Protein AF-A0AAD5BU51-F1 (afdb_monomer_lite)

Radius of gyration: 20.23 Å; chains: 1; bounding box: 51×40×50 Å

Sequence (237 aa):
MARCQVTKLLGEPTVIDEVRTGSYRQLFHPEQLISGKEDAANNFARGHYTTGKEIVDLCLDRIRKLADNFTGLQGFLVFNAVGGGTGFGLGSLLLERLSVDYGKKSKLGRSLDIERPTYTNLNRLISQVISSLTASLRFDGALNVDVIEFQTNLVPYPRIHFMLSSYAPAISAEKACHEQFSVAEITNTAFEPSSMMAKCDPRHGKYMACCLMYRGDVVPKDVNAAVAMAFGQKLTE

InterPro domains:
  IPR000217 Tubulin [PR01161] (36-47)
  IPR000217 Tubulin [PR01161] (49-73)
  IPR000217 Tubulin [PR01161] (75-93)
  IPR000217 Tubulin [PR01161] (94-115)
  IPR000217 Tubulin [PTHR11588] (110-229)
  IPR002452 Alpha tubulin [PR01162] (29-42)
  IPR002452 Alpha tubulin [PR01162] (61-69)
  IPR002452 Alpha tubulin [PR01162] (89-101)
  IPR002452 Alpha tubulin [PR01162] (216-237)
  IPR003008 Tubulin/FtsZ, GTPase domain [PF00091] (12-107)
  IPR003008 Tubulin/FtsZ, GTPase domain [SM00864] (5-141)
  IPR008280 Tubulin/FtsZ, C-terminal [SSF55307] (144-231)
  IPR018316 Tubulin/FtsZ, 2-layer sandwich domain [PF03953] (158-228)
  IPR018316 Tubulin/FtsZ, 2-layer sandwich domain [SM00865] (143-237)
  IPR036525 Tubulin/FtsZ, GTPase domain superfamily [G3DSA:3.40.50.1440] (9-110)
  IPR036525 Tubulin/FtsZ, GTPase domain superfamily [G3DSA:3.40.50.1440] (111-160)
  IPR036525 Tubulin/FtsZ, GTPase domain superfamily [SSF52490] (12-140)
  IPR037103 Tubulin/FtsZ-like, C-terminal domain [G3DSA:3.30.1330.20] (161-235)

Secondary structure (DSSP, 8-state):
-------EEESSSHHHHHHHHSTTTTTS-GGGEEE-SS--TT-HHIIIIIHHHHHHHHHHHHHHHHHHT-SS---------TTSTTT-HHHHHHHHHHHHHT-S--THHHHTT-SS--HHHHHHHHHHHHHHHTHHHHS--SS---HHHHHHHH-SSTT---PPPB-S----HHHHTT----HHHHHHHHTSTTTBSSS--GGGS--S-------SS--HHHHHHHHHHHHHTTS--

Organism: Ambrosia artemisiifolia (NCBI:txid4212)

Foldseek 3Di:
DDDDAAQDDFAACVVLVCCCPDPCNVVHDPLSDDYHPHHLQQAQCCQPPNRVVVCVVSNVVSVVVVVVPDPDDQDDDDDFDARGNNGHPVVNVVVVVVCVVPVPDQLLCVQQVHPDDDVVNVVVVVVVQVCLVCVLVPDPDPDRAGPVNLCVQQPPDPVPNDDKFFDPDSHYPVVVVPDDDFLLRRLQNRQCCNRTPDNDNCLVDDRPGDDDRDDDPDDVVSNVVSVCVNCVVNVVD

Structure (mmCIF, N/CA/C/O backbone):
data_AF-A0AAD5BU51-F1
#
_entry.id   AF-A0AAD5BU51-F1
#
loop_
_atom_site.group_PDB
_atom_site.id
_atom_site.type_symbol
_atom_site.label_atom_id
_atom_site.label_alt_id
_atom_site.label_comp_id
_atom_site.label_asym_id
_atom_site.label_entity_id
_atom_site.label_seq_id
_atom_site.pdbx_PDB_ins_code
_atom_site.Cartn_x
_atom_site.Cartn_y
_atom_site.Cartn_z
_atom_site.occupancy
_atom_site.B_iso_or_equiv
_atom_site.auth_seq_id
_atom_site.auth_comp_id
_atom_site.auth_asym_id
_atom_site.auth_atom_id
_atom_site.pdbx_PDB_model_num
ATOM 1 N N . MET A 1 1 ? -14.613 -6.067 -11.724 1.00 35.53 1 MET A N 1
ATOM 2 C CA . MET A 1 1 ? -13.996 -4.798 -11.276 1.00 35.53 1 MET A CA 1
ATOM 3 C C . MET A 1 1 ? -13.646 -4.964 -9.804 1.00 35.53 1 MET A C 1
ATOM 5 O O . MET A 1 1 ? -14.566 -5.124 -9.007 1.00 35.53 1 MET A O 1
ATOM 9 N N . ALA A 1 2 ? -12.359 -5.044 -9.453 1.00 34.94 2 ALA A N 1
ATOM 10 C CA . ALA A 1 2 ? -11.928 -5.237 -8.069 1.00 34.94 2 ALA A CA 1
ATOM 11 C C . ALA A 1 2 ? -12.395 -4.047 -7.218 1.00 34.94 2 ALA A C 1
ATOM 13 O O . ALA A 1 2 ? -11.936 -2.916 -7.382 1.00 34.94 2 ALA A O 1
ATOM 14 N N . ARG A 1 3 ? -13.380 -4.286 -6.354 1.00 47.09 3 ARG A N 1
ATOM 15 C CA . ARG A 1 3 ? -13.914 -3.281 -5.437 1.00 47.09 3 ARG A CA 1
ATOM 16 C C . ARG A 1 3 ? -13.028 -3.285 -4.191 1.00 47.09 3 ARG A C 1
ATOM 18 O O . ARG A 1 3 ? -13.224 -4.092 -3.295 1.00 47.09 3 ARG A O 1
ATOM 25 N N . CYS A 1 4 ? -12.035 -2.401 -4.146 1.00 48.84 4 CYS A N 1
ATOM 26 C CA . CYS A 1 4 ? -11.284 -2.143 -2.919 1.00 48.84 4 CYS A CA 1
ATOM 27 C C . CYS A 1 4 ? -12.103 -1.183 -2.048 1.00 48.84 4 CYS A C 1
ATOM 29 O O . CYS A 1 4 ? -12.344 -0.042 -2.445 1.00 48.84 4 CYS A O 1
ATOM 31 N N . GLN A 1 5 ? -12.570 -1.650 -0.891 1.00 55.25 5 GLN A N 1
ATOM 32 C CA . GLN A 1 5 ? -13.229 -0.806 0.103 1.00 55.25 5 GLN A CA 1
ATOM 33 C C . GLN A 1 5 ? -12.255 -0.544 1.246 1.00 55.25 5 GLN A C 1
ATOM 35 O O . GLN A 1 5 ? -11.709 -1.471 1.839 1.00 55.25 5 GLN A O 1
ATOM 40 N N . VAL A 1 6 ? -12.013 0.736 1.523 1.00 57.19 6 VAL A N 1
ATOM 41 C CA . VAL A 1 6 ? -11.064 1.172 2.547 1.00 57.19 6 VAL A CA 1
ATOM 42 C C . VAL A 1 6 ? -11.848 1.564 3.788 1.00 57.19 6 VAL A C 1
ATOM 44 O O . VAL A 1 6 ? -12.565 2.563 3.784 1.00 57.19 6 VAL A O 1
ATOM 47 N N . THR A 1 7 ? -11.680 0.800 4.861 1.00 56.06 7 THR A N 1
ATOM 48 C CA . THR A 1 7 ? -12.150 1.186 6.193 1.00 56.06 7 THR A CA 1
ATOM 49 C C . THR A 1 7 ? -11.029 1.934 6.903 1.00 56.06 7 THR A C 1
ATOM 51 O O . THR A 1 7 ? -9.921 1.414 7.032 1.00 56.06 7 THR A O 1
ATOM 54 N N . LYS A 1 8 ? -11.295 3.166 7.349 1.00 58.50 8 LYS A N 1
ATOM 55 C CA . LYS A 1 8 ? -10.333 3.945 8.142 1.00 58.50 8 LYS A CA 1
ATOM 56 C C . LYS A 1 8 ? -10.688 3.833 9.617 1.00 58.50 8 LYS A C 1
ATOM 58 O O . LYS A 1 8 ? -11.808 4.162 10.002 1.00 58.50 8 LYS A O 1
ATOM 63 N N . LEU A 1 9 ? -9.717 3.378 10.406 1.00 57.75 9 LEU A N 1
ATOM 64 C CA . LEU A 1 9 ? -9.834 3.147 11.842 1.00 57.75 9 LEU A CA 1
ATOM 65 C C . LEU A 1 9 ? -8.827 4.033 12.569 1.00 57.75 9 LEU A C 1
ATOM 67 O O . LEU A 1 9 ? -7.622 3.854 12.387 1.00 57.75 9 LEU A O 1
ATOM 71 N N . LEU A 1 10 ? -9.304 4.986 13.369 1.00 59.66 10 LEU A N 1
ATOM 72 C CA . LEU A 1 10 ? -8.444 5.842 14.188 1.00 59.66 10 LEU A CA 1
ATOM 73 C C . LEU A 1 10 ? -9.055 6.056 15.576 1.00 59.66 10 LEU A C 1
ATOM 75 O O . LEU A 1 10 ? -10.269 6.209 15.713 1.00 59.66 10 LEU A O 1
ATOM 79 N N . GLY A 1 11 ? -8.195 6.063 16.601 1.00 55.91 11 GLY A N 1
ATOM 80 C CA . GLY A 1 11 ? -8.590 6.338 17.987 1.00 55.91 11 GLY A CA 1
ATOM 81 C C . GLY A 1 11 ? -9.043 7.786 18.194 1.00 55.91 11 GLY A C 1
ATOM 82 O O . GLY A 1 11 ? -9.970 8.034 18.956 1.00 55.91 11 GLY A O 1
ATOM 83 N N . GLU A 1 12 ? -8.466 8.727 17.442 1.00 65.19 12 GLU A N 1
ATOM 84 C CA . GLU A 1 12 ? -8.847 10.142 17.454 1.00 65.19 12 GLU A CA 1
ATOM 85 C C . GLU A 1 12 ? -9.639 10.566 16.202 1.00 65.19 12 GLU A C 1
ATOM 87 O O . GLU A 1 12 ? -9.373 10.079 15.096 1.00 65.19 12 GLU A O 1
ATOM 92 N N . PRO A 1 13 ? -10.595 11.504 16.338 1.00 74.56 13 PRO A N 1
ATOM 93 C CA . PRO A 1 13 ? -11.423 11.959 15.223 1.00 74.56 13 PRO A CA 1
ATOM 94 C C . PRO A 1 13 ? -10.692 12.906 14.260 1.00 74.56 13 PRO A C 1
ATOM 96 O O . PRO A 1 13 ? -11.058 12.958 13.089 1.00 74.56 13 PRO A O 1
ATOM 99 N N . THR A 1 14 ? -9.636 13.599 14.701 1.00 81.12 14 THR A N 1
ATOM 100 C CA . THR A 1 14 ? -8.982 14.704 13.975 1.00 81.12 14 THR A CA 1
ATOM 101 C C . THR A 1 14 ? -8.627 14.351 12.528 1.00 81.12 14 THR A C 1
ATOM 103 O O . THR A 1 14 ? -9.034 15.030 11.588 1.00 81.12 14 THR A O 1
ATOM 106 N N . VAL A 1 15 ? -7.925 13.233 12.328 1.00 78.56 15 VAL A N 1
ATOM 107 C CA . VAL A 1 15 ? -7.479 12.803 10.993 1.00 78.56 15 VAL A CA 1
ATOM 108 C C . VAL A 1 15 ? -8.646 12.260 10.156 1.00 78.56 15 VAL A C 1
ATOM 110 O O . VAL A 1 15 ? -8.636 12.361 8.929 1.00 78.56 15 VAL A O 1
ATOM 113 N N . ILE A 1 16 ? -9.685 11.700 10.784 1.00 80.62 16 ILE A N 1
ATOM 114 C CA . ILE A 1 16 ? -10.895 11.265 10.069 1.00 80.62 16 ILE A CA 1
ATOM 115 C C . ILE A 1 16 ? -11.707 12.474 9.603 1.00 80.62 16 ILE A C 1
ATOM 117 O O . ILE A 1 16 ? -12.247 12.453 8.496 1.00 80.62 16 ILE A O 1
ATOM 121 N N . ASP A 1 17 ? -11.763 13.536 10.396 1.00 85.00 17 ASP A N 1
ATOM 122 C CA . ASP A 1 17 ? -12.496 14.748 10.049 1.00 85.00 17 ASP A CA 1
ATOM 123 C C . ASP A 1 17 ? -11.845 15.496 8.877 1.00 85.00 17 ASP A C 1
ATOM 125 O O . ASP A 1 17 ? -12.556 15.988 7.996 1.00 85.00 17 ASP A O 1
ATOM 129 N N . GLU A 1 18 ? -10.514 15.467 8.753 1.00 86.00 18 GLU A N 1
ATOM 130 C CA . GLU A 1 18 ? -9.824 15.915 7.532 1.00 86.00 18 GLU A CA 1
ATOM 131 C C . GLU A 1 18 ? -10.255 15.114 6.292 1.00 86.00 18 GLU A C 1
ATOM 133 O O . GLU A 1 18 ? -10.417 15.667 5.205 1.00 86.00 18 GLU A O 1
ATOM 138 N N . VAL A 1 19 ? -10.507 13.808 6.429 1.00 84.31 19 VAL A N 1
ATOM 139 C CA . VAL A 1 19 ? -11.003 12.975 5.317 1.00 84.31 19 VAL A CA 1
ATOM 140 C C . VAL A 1 19 ? -12.460 13.306 4.989 1.00 84.31 19 VAL A C 1
ATOM 142 O O . VAL A 1 19 ? -12.828 13.335 3.814 1.00 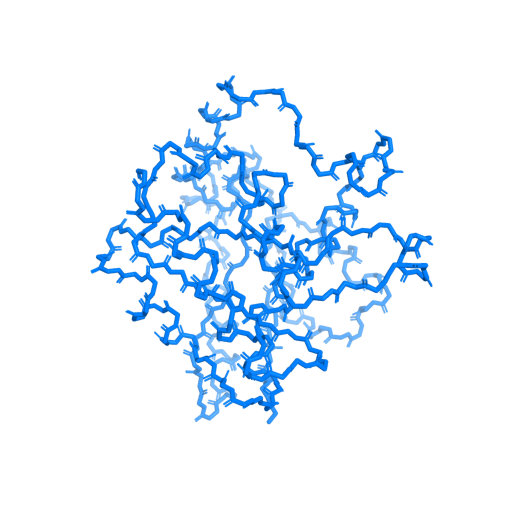84.31 19 VAL A O 1
ATOM 145 N N . ARG A 1 20 ? -13.282 13.590 6.007 1.00 84.44 20 ARG A N 1
ATOM 146 C CA . ARG A 1 20 ? -14.691 13.997 5.850 1.00 84.44 20 ARG A CA 1
ATOM 147 C C . ARG A 1 20 ? -14.845 15.389 5.236 1.00 84.44 20 ARG A C 1
ATOM 149 O O . ARG A 1 20 ? -15.869 15.669 4.616 1.00 84.44 20 ARG A O 1
ATOM 156 N N . THR A 1 21 ? -13.855 16.261 5.397 1.00 89.50 21 THR A N 1
ATOM 157 C CA . THR A 1 21 ? -13.880 17.640 4.878 1.00 89.50 21 THR A CA 1
ATOM 158 C C . THR A 1 21 ? -13.016 17.839 3.632 1.00 89.50 21 THR A C 1
ATOM 160 O O . THR A 1 21 ? -13.218 18.808 2.903 1.00 89.50 21 THR A O 1
ATOM 163 N N . GLY A 1 22 ? -12.101 16.914 3.342 1.00 87.06 22 GLY A N 1
ATOM 164 C CA . GLY A 1 22 ? -11.175 17.003 2.219 1.00 87.06 22 GLY A CA 1
ATOM 165 C C . GLY A 1 22 ? -11.816 16.830 0.839 1.00 87.06 22 GLY A C 1
ATOM 166 O O . GLY A 1 22 ? -13.001 16.524 0.683 1.00 87.06 22 GLY A O 1
ATOM 167 N N . SER A 1 23 ? -10.990 16.968 -0.202 1.00 87.81 23 SER A N 1
ATOM 168 C CA . SER A 1 23 ? -11.425 16.921 -1.607 1.00 87.81 23 SER A CA 1
ATOM 169 C C . SER A 1 23 ? -12.143 15.618 -1.994 1.00 87.81 23 SER A C 1
ATOM 171 O O . SER A 1 23 ? -12.993 15.632 -2.877 1.00 87.81 23 SER A O 1
ATOM 173 N N . TYR A 1 24 ? -11.843 14.503 -1.316 1.00 84.56 24 TYR A N 1
ATOM 174 C CA . TYR A 1 24 ? -12.417 13.177 -1.589 1.00 84.56 24 TYR A CA 1
ATOM 175 C C . TYR A 1 24 ? -13.505 12.754 -0.589 1.00 84.56 24 TYR A C 1
ATOM 177 O O . TYR A 1 24 ? -13.798 11.567 -0.466 1.00 84.56 24 TYR A O 1
ATOM 185 N N . ARG A 1 25 ? -14.131 13.701 0.120 1.00 83.31 25 ARG A N 1
ATOM 186 C CA . ARG A 1 25 ? -15.156 13.414 1.142 1.00 83.31 25 ARG A CA 1
ATOM 187 C C . ARG A 1 25 ? -16.330 12.551 0.667 1.00 83.31 25 ARG A C 1
ATOM 189 O O . ARG A 1 25 ? -16.893 11.805 1.454 1.00 83.31 25 ARG A O 1
ATOM 196 N N . GLN A 1 26 ? -16.698 12.649 -0.613 1.00 84.88 26 GLN A N 1
ATOM 197 C CA . GLN A 1 26 ? -17.819 11.902 -1.202 1.00 84.88 26 GLN A CA 1
ATOM 198 C C . GLN A 1 26 ? -17.440 10.473 -1.619 1.00 84.88 26 GLN A C 1
ATOM 200 O O . GLN A 1 26 ? -18.316 9.694 -1.978 1.00 84.88 26 GLN A O 1
ATOM 205 N N . LEU A 1 27 ? -16.148 10.128 -1.600 1.00 85.56 27 LEU A N 1
ATOM 206 C CA . LEU A 1 27 ? -15.667 8.827 -2.061 1.00 85.56 27 LEU A CA 1
ATOM 207 C C . LEU A 1 27 ? -15.930 7.710 -1.042 1.00 85.56 27 LEU A C 1
ATOM 209 O O . LEU A 1 27 ? -16.141 6.563 -1.429 1.00 85.56 27 LEU A O 1
ATOM 213 N N . PHE A 1 28 ? -15.892 8.034 0.251 1.00 82.25 28 PHE A N 1
ATOM 214 C CA . PHE A 1 28 ? -16.023 7.059 1.332 1.00 82.25 28 PHE A CA 1
ATOM 215 C C . PHE A 1 28 ? -17.436 7.071 1.901 1.00 82.25 28 PHE A C 1
ATOM 217 O O . PHE A 1 28 ? -17.996 8.133 2.176 1.00 82.25 28 PHE A O 1
ATOM 224 N N . HIS A 1 29 ? -18.000 5.885 2.133 1.00 83.38 29 HIS A N 1
ATOM 225 C CA . HIS A 1 29 ? -19.273 5.795 2.834 1.00 83.38 29 HIS A CA 1
ATOM 226 C C . HIS A 1 29 ? -19.072 6.204 4.305 1.00 83.38 29 HIS A C 1
ATOM 228 O O . HIS A 1 29 ? -18.115 5.730 4.923 1.00 83.38 29 HIS A O 1
ATOM 234 N N . PRO A 1 30 ? -19.951 7.026 4.912 1.00 82.88 30 PRO A N 1
ATOM 235 C CA . PRO A 1 30 ? -19.767 7.500 6.287 1.00 82.88 30 PRO A CA 1
ATOM 236 C C . PRO A 1 30 ? -19.589 6.376 7.315 1.00 82.88 30 PRO A C 1
ATOM 238 O O . PRO A 1 30 ? -18.820 6.518 8.260 1.00 82.88 30 PRO A O 1
ATOM 241 N N . GLU A 1 31 ? -20.234 5.227 7.100 1.00 81.38 31 GLU A N 1
ATOM 242 C CA . GLU A 1 31 ? -20.111 4.058 7.984 1.00 81.38 31 GLU A CA 1
ATOM 243 C C . GLU A 1 31 ? -18.752 3.337 7.909 1.00 81.38 31 GLU A C 1
ATOM 245 O O . GLU A 1 31 ? -18.468 2.490 8.751 1.00 81.38 31 GLU A O 1
ATOM 250 N N . GLN A 1 32 ? -17.916 3.649 6.913 1.00 78.56 32 GLN A N 1
ATOM 251 C CA . GLN A 1 32 ? -16.557 3.109 6.768 1.00 78.56 32 GLN A CA 1
ATOM 252 C C . GLN A 1 32 ? -15.504 3.961 7.497 1.00 78.56 32 GLN A C 1
ATOM 254 O O . GLN A 1 32 ? -14.334 3.576 7.561 1.00 78.56 32 GLN A O 1
ATOM 259 N N . LEU A 1 33 ? -15.902 5.123 8.027 1.00 83.00 33 LEU A N 1
ATOM 260 C CA . LEU A 1 33 ? -15.042 6.054 8.753 1.00 83.00 33 LEU A CA 1
ATOM 261 C C . LEU A 1 33 ? -15.333 5.952 10.254 1.00 83.00 33 LEU A C 1
ATOM 263 O O . LEU A 1 33 ? -16.212 6.647 10.772 1.00 83.00 33 LEU A O 1
ATOM 267 N N . ILE A 1 34 ? -14.593 5.081 10.944 1.00 78.38 34 ILE A N 1
ATOM 268 C CA . ILE A 1 34 ? -14.799 4.782 12.366 1.00 78.38 34 ILE A CA 1
ATOM 269 C C . ILE A 1 34 ? -13.801 5.581 13.202 1.00 78.38 34 ILE A C 1
ATOM 271 O O . ILE A 1 34 ? -12.594 5.346 13.137 1.00 78.38 34 ILE A O 1
ATOM 275 N N . SER A 1 35 ? -14.326 6.509 13.999 1.00 79.31 35 SER A N 1
ATOM 276 C CA . SER A 1 35 ? -13.563 7.350 14.924 1.00 79.31 35 SER A CA 1
ATOM 277 C C . SER A 1 35 ? -13.824 6.946 16.371 1.00 79.31 35 SER A C 1
ATOM 279 O O . SER A 1 35 ? -14.983 6.865 16.787 1.00 79.31 35 SER A O 1
ATOM 281 N N . GLY A 1 36 ? -12.753 6.744 17.136 1.00 73.56 36 GLY A N 1
ATOM 282 C CA . GLY A 1 36 ? -12.812 6.662 18.591 1.00 73.56 36 GLY A CA 1
ATOM 283 C C . GLY A 1 36 ? -13.053 8.023 19.246 1.00 73.56 36 GLY A C 1
ATOM 284 O O . GLY A 1 36 ? -13.029 9.071 18.596 1.00 73.56 36 GLY A O 1
ATOM 285 N N . LYS A 1 37 ? -13.320 7.996 20.554 1.00 74.88 37 LYS A N 1
ATOM 286 C CA . LYS A 1 37 ? -13.428 9.209 21.381 1.00 74.88 37 LYS A CA 1
ATOM 287 C C . LYS A 1 37 ? -12.077 9.657 21.937 1.00 74.88 37 LYS A C 1
ATOM 289 O O . LYS A 1 37 ? -11.906 10.834 22.228 1.00 74.88 37 LYS A O 1
ATOM 294 N N . GLU A 1 38 ? -11.147 8.721 22.103 1.00 71.06 38 GLU A N 1
ATOM 295 C CA . GLU A 1 38 ? -9.862 8.939 22.757 1.00 71.06 38 GLU A CA 1
ATOM 296 C C . GLU A 1 38 ? -8.733 8.264 21.979 1.00 71.06 38 GLU A C 1
ATOM 298 O O . GLU A 1 38 ? -8.880 7.142 21.491 1.00 71.06 38 GLU A O 1
ATOM 303 N N . ASP A 1 39 ? -7.578 8.926 21.921 1.00 73.06 39 ASP A N 1
ATOM 304 C CA . ASP A 1 39 ? -6.366 8.342 21.354 1.00 73.06 39 ASP A CA 1
ATOM 305 C C . ASP A 1 39 ? -5.683 7.362 22.327 1.00 73.06 39 ASP A C 1
ATOM 307 O O . ASP A 1 39 ? -5.775 7.473 23.554 1.00 73.06 39 ASP A O 1
ATOM 311 N N . ALA A 1 40 ? -4.917 6.425 21.769 1.00 68.19 40 ALA A N 1
ATOM 312 C CA . ALA A 1 40 ? -4.034 5.548 22.522 1.00 68.19 40 ALA A CA 1
ATOM 313 C C . ALA A 1 40 ? -2.812 6.285 23.105 1.00 68.19 40 ALA A C 1
ATOM 315 O O . ALA A 1 40 ? -2.112 5.699 23.929 1.00 68.19 40 ALA A O 1
ATOM 316 N N . ALA A 1 41 ? -2.544 7.541 22.719 1.00 76.69 41 ALA A N 1
ATOM 317 C CA . ALA A 1 41 ? -1.481 8.397 23.253 1.00 76.69 41 ALA A CA 1
ATOM 318 C C . ALA A 1 41 ? -0.096 7.724 23.227 1.00 76.69 41 ALA A C 1
ATOM 320 O O . ALA A 1 41 ? 0.628 7.712 24.222 1.00 76.69 41 ALA A O 1
ATOM 321 N N . ASN A 1 42 ? 0.248 7.098 22.096 1.00 71.69 42 ASN A N 1
ATOM 322 C CA . ASN A 1 42 ? 1.473 6.302 21.914 1.00 71.69 42 ASN A CA 1
ATOM 323 C C . ASN A 1 42 ? 1.655 5.134 22.906 1.00 71.69 42 ASN A C 1
ATOM 325 O O . ASN A 1 42 ? 2.741 4.570 23.006 1.00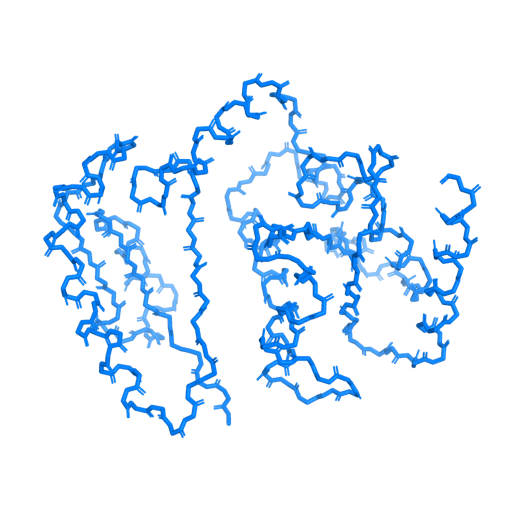 71.69 42 ASN A O 1
ATOM 329 N N . ASN A 1 43 ? 0.594 4.717 23.604 1.00 71.50 43 ASN A N 1
ATOM 330 C CA . ASN A 1 43 ? 0.629 3.607 24.546 1.00 71.50 43 ASN A CA 1
ATOM 331 C C . ASN A 1 43 ? -0.019 2.351 23.948 1.00 71.50 43 ASN A C 1
ATOM 333 O O . ASN A 1 43 ? -1.236 2.280 23.760 1.00 71.50 43 ASN A O 1
ATOM 337 N N . PHE A 1 44 ? 0.800 1.323 23.713 1.00 71.88 44 PHE A N 1
ATOM 338 C CA . PHE A 1 44 ? 0.333 0.033 23.208 1.00 71.88 44 PHE A CA 1
ATOM 339 C C . PHE A 1 44 ? -0.698 -0.629 24.124 1.00 71.88 44 PHE A C 1
ATOM 341 O O . PHE A 1 44 ? -1.693 -1.163 23.642 1.00 71.88 44 PHE A O 1
ATOM 348 N N . ALA A 1 45 ? -0.489 -0.598 25.442 1.00 72.00 45 ALA A N 1
ATOM 349 C CA . ALA A 1 45 ? -1.405 -1.247 26.370 1.00 72.00 45 ALA A CA 1
ATOM 350 C C . ALA A 1 45 ? -2.794 -0.599 26.311 1.00 72.00 45 ALA A C 1
ATOM 352 O O . ALA A 1 45 ? -3.802 -1.300 26.364 1.00 72.00 45 ALA A O 1
ATOM 353 N N . ARG A 1 46 ? -2.842 0.722 26.109 1.00 72.31 46 ARG A N 1
ATOM 354 C CA . ARG A 1 46 ? -4.096 1.455 25.921 1.00 72.31 46 ARG A CA 1
ATOM 355 C C . ARG A 1 46 ? -4.768 1.084 24.598 1.00 72.31 46 ARG A C 1
ATOM 357 O O . ARG A 1 46 ? -5.953 0.762 24.573 1.00 72.31 46 ARG A O 1
ATOM 364 N N . GLY A 1 47 ? -3.997 1.059 23.511 1.00 70.56 47 GLY A N 1
ATOM 365 C CA . GLY A 1 47 ? -4.488 0.649 22.196 1.00 70.56 47 GLY A CA 1
ATOM 366 C C . GLY A 1 47 ? -4.994 -0.796 22.161 1.00 70.56 47 GLY A C 1
ATOM 367 O O . GLY A 1 47 ? -6.022 -1.061 21.558 1.00 70.56 47 GLY A O 1
ATOM 368 N N . HIS A 1 48 ? -4.322 -1.735 22.829 1.00 68.19 48 HIS A N 1
ATOM 369 C CA . HIS A 1 48 ? -4.636 -3.163 22.735 1.00 68.19 48 HIS A CA 1
ATOM 370 C C . HIS A 1 48 ? -5.621 -3.660 23.803 1.00 68.19 48 HIS A C 1
ATOM 372 O O . HIS A 1 48 ? -6.491 -4.478 23.506 1.00 68.19 48 HIS A O 1
ATOM 378 N N . TYR A 1 49 ? -5.491 -3.203 25.052 1.00 70.00 49 TYR A N 1
ATOM 379 C CA . TYR A 1 49 ? -6.252 -3.764 26.171 1.00 70.00 49 TYR A CA 1
ATOM 380 C C . TYR A 1 49 ? -7.449 -2.925 26.606 1.00 70.00 49 TYR A C 1
ATOM 382 O O . TYR A 1 49 ? -8.375 -3.509 27.168 1.00 70.00 49 TYR A O 1
ATOM 390 N N . THR A 1 50 ? -7.452 -1.611 26.365 1.00 77.56 50 THR A N 1
ATOM 391 C CA . THR A 1 50 ? -8.531 -0.720 26.820 1.00 77.56 50 THR A CA 1
ATOM 392 C C . THR A 1 50 ? -9.301 -0.138 25.637 1.00 77.56 50 THR A C 1
ATOM 394 O O . THR A 1 50 ? -10.289 -0.724 25.204 1.00 77.56 50 THR A O 1
ATOM 397 N N . THR A 1 51 ? -8.817 0.953 25.047 1.00 72.69 51 THR A N 1
ATOM 398 C CA . THR A 1 51 ? -9.534 1.749 24.044 1.00 72.69 51 THR A CA 1
ATOM 399 C C . THR A 1 51 ? -9.792 0.965 22.756 1.00 72.69 51 THR A C 1
ATOM 401 O O . THR A 1 51 ? -10.859 1.085 22.162 1.00 72.69 51 THR A O 1
ATOM 404 N N . GLY A 1 52 ? -8.860 0.107 22.324 1.00 67.94 52 GLY A N 1
ATOM 405 C CA . GLY A 1 52 ? -9.081 -0.707 21.123 1.00 67.94 52 GLY A CA 1
ATOM 406 C C . GLY A 1 52 ? -10.126 -1.802 21.304 1.00 67.94 52 GLY A C 1
ATOM 407 O O . GLY A 1 52 ? -10.835 -2.103 20.346 1.00 67.94 52 GLY A O 1
ATOM 408 N N . LYS A 1 53 ? -10.289 -2.360 22.514 1.00 71.75 53 LYS A N 1
ATOM 409 C CA . LYS A 1 53 ? -11.330 -3.370 22.776 1.00 71.75 53 LYS A CA 1
ATOM 410 C C . LYS A 1 53 ? -12.738 -2.797 22.665 1.00 71.75 53 LYS A C 1
ATOM 412 O O . LYS A 1 53 ? -13.646 -3.515 22.280 1.00 71.75 53 LYS A O 1
ATOM 417 N N . GLU A 1 54 ? -12.915 -1.514 22.959 1.00 74.38 54 GLU A N 1
ATOM 418 C CA . GLU A 1 54 ? -14.218 -0.853 22.836 1.00 74.38 54 GLU A CA 1
ATOM 419 C C . GLU A 1 54 ? -14.641 -0.666 21.372 1.00 74.38 54 GLU A C 1
ATOM 421 O O . GLU A 1 54 ? -15.830 -0.644 21.062 1.00 74.38 54 GLU A O 1
ATOM 426 N N . ILE A 1 55 ? -13.672 -0.529 20.460 1.00 71.94 55 ILE A N 1
ATOM 427 C CA . ILE A 1 55 ? -13.917 -0.184 19.053 1.00 71.94 55 ILE A CA 1
ATOM 428 C C . ILE A 1 55 ? -13.825 -1.423 18.143 1.00 71.94 55 ILE A C 1
ATOM 430 O O . ILE A 1 55 ? -14.430 -1.442 17.071 1.00 71.94 55 ILE A O 1
ATOM 434 N N . VAL A 1 56 ? -13.112 -2.480 18.555 1.00 71.56 56 VAL A N 1
ATOM 435 C CA . VAL A 1 56 ? -12.844 -3.658 17.709 1.00 71.56 56 VAL A CA 1
ATOM 436 C C . VAL A 1 56 ? -14.117 -4.358 17.229 1.00 71.56 56 VAL A C 1
ATOM 438 O O . VAL A 1 56 ? -14.196 -4.701 16.051 1.00 71.56 56 VAL A O 1
ATOM 441 N N . ASP A 1 57 ? -15.134 -4.504 18.080 1.00 73.38 57 ASP A N 1
ATOM 442 C CA . ASP A 1 57 ? -16.386 -5.176 17.707 1.00 73.38 57 ASP A CA 1
ATOM 443 C C . ASP A 1 57 ? -17.152 -4.386 16.639 1.00 73.38 57 ASP A C 1
ATOM 445 O O . ASP A 1 57 ? -17.655 -4.957 15.668 1.00 73.38 57 ASP A O 1
ATOM 449 N N . LEU A 1 58 ? -17.162 -3.053 16.758 1.00 75.06 58 LEU A N 1
ATOM 450 C CA . LEU A 1 58 ? -17.732 -2.166 15.747 1.00 75.06 58 LEU A CA 1
ATOM 451 C C . LEU A 1 58 ? -16.963 -2.276 14.423 1.00 75.06 58 LEU A C 1
ATOM 453 O O . LEU A 1 58 ? -17.578 -2.360 13.361 1.00 75.06 58 LEU A O 1
ATOM 457 N N . CYS A 1 59 ? -15.628 -2.308 14.466 1.00 70.00 59 CYS A N 1
ATOM 458 C CA . CYS A 1 59 ? -14.800 -2.504 13.275 1.00 70.00 59 CYS A CA 1
ATOM 459 C C . CYS A 1 59 ? -15.102 -3.835 12.584 1.00 70.00 59 CYS A C 1
ATOM 461 O O . CYS A 1 59 ? -15.269 -3.865 11.365 1.00 70.00 59 CYS A O 1
ATOM 463 N N . LEU A 1 60 ? -15.191 -4.923 13.353 1.00 70.38 60 LEU A N 1
ATOM 464 C CA . LEU A 1 60 ? -15.456 -6.262 12.835 1.00 70.38 60 LEU A CA 1
ATOM 465 C C . LEU A 1 60 ? -16.844 -6.365 12.201 1.00 70.38 60 LEU A C 1
ATOM 467 O O . LEU A 1 60 ? -16.957 -6.927 11.114 1.00 70.38 60 LEU A O 1
ATOM 471 N N . ASP A 1 61 ? -17.879 -5.780 12.810 1.00 77.62 61 ASP A N 1
ATOM 472 C CA . ASP A 1 61 ? -19.225 -5.744 12.221 1.00 77.62 61 ASP A CA 1
ATOM 473 C C . ASP A 1 61 ? -19.238 -4.996 10.878 1.00 77.62 61 ASP A C 1
ATOM 475 O O . ASP A 1 61 ? -19.815 -5.464 9.893 1.00 77.62 61 ASP A O 1
ATOM 479 N N . ARG A 1 62 ? -18.536 -3.858 10.790 1.00 74.50 62 ARG A N 1
ATOM 480 C CA . ARG A 1 62 ? -18.417 -3.112 9.529 1.00 74.50 62 ARG A CA 1
ATOM 481 C C . ARG A 1 62 ? -17.648 -3.902 8.480 1.00 74.50 62 ARG A C 1
ATOM 483 O O . ARG A 1 62 ? -18.134 -4.020 7.361 1.00 74.50 62 ARG A O 1
ATOM 490 N N . ILE A 1 63 ? -16.500 -4.481 8.831 1.00 72.12 63 ILE A N 1
ATOM 491 C CA . ILE A 1 63 ? -15.714 -5.317 7.912 1.00 72.12 63 ILE A CA 1
ATOM 492 C C . ILE A 1 63 ? -16.548 -6.501 7.419 1.00 72.12 63 ILE A C 1
ATOM 494 O O . ILE A 1 63 ? -16.522 -6.791 6.227 1.00 72.12 63 ILE A O 1
ATOM 498 N N . ARG A 1 64 ? -17.337 -7.137 8.292 1.00 76.56 64 ARG A N 1
ATOM 499 C CA . ARG A 1 64 ? -18.232 -8.242 7.931 1.00 76.56 64 ARG A CA 1
ATOM 500 C C . ARG A 1 64 ? -19.288 -7.821 6.913 1.00 76.56 64 ARG A C 1
ATOM 502 O O . ARG A 1 64 ? -19.405 -8.457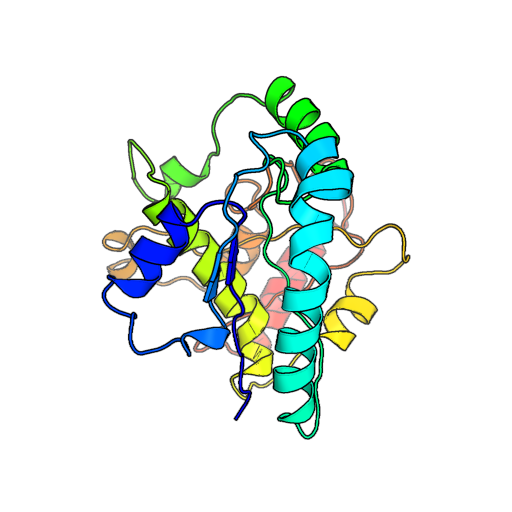 5.875 1.00 76.56 64 ARG A O 1
ATOM 509 N N . LYS A 1 65 ? -19.976 -6.700 7.145 1.00 82.25 65 LYS A N 1
ATOM 510 C CA . LYS A 1 65 ? -20.953 -6.147 6.188 1.00 82.25 65 LYS A CA 1
ATOM 511 C C . LYS A 1 65 ? -20.331 -5.834 4.829 1.00 82.25 65 LYS A C 1
ATOM 513 O O . LYS A 1 65 ? -20.985 -5.982 3.801 1.00 82.25 65 LYS A O 1
ATOM 518 N N . LEU A 1 66 ? -19.077 -5.378 4.803 1.00 73.75 66 LEU A N 1
ATOM 519 C CA . LEU A 1 66 ? -18.351 -5.180 3.547 1.00 73.75 66 LEU A CA 1
ATOM 520 C C . LEU A 1 66 ? -18.008 -6.531 2.906 1.00 73.75 66 LEU A C 1
ATOM 522 O O . LEU A 1 66 ? -18.266 -6.701 1.720 1.00 73.75 66 LEU A O 1
ATOM 526 N N . ALA A 1 67 ? -17.510 -7.492 3.690 1.00 73.81 67 ALA A N 1
ATOM 527 C CA . ALA A 1 67 ? -17.179 -8.845 3.246 1.00 73.81 67 ALA A CA 1
ATOM 528 C C . ALA A 1 67 ? -18.372 -9.547 2.574 1.00 73.81 67 ALA A C 1
ATOM 530 O O . ALA A 1 67 ? -18.213 -10.093 1.485 1.00 73.81 67 ALA A O 1
ATOM 531 N N . ASP A 1 68 ? -19.564 -9.449 3.167 1.00 81.06 68 ASP A N 1
ATOM 532 C CA . ASP A 1 68 ? -20.798 -10.071 2.665 1.00 81.06 68 ASP A CA 1
ATOM 533 C C . ASP A 1 68 ? -21.251 -9.502 1.305 1.00 81.06 68 ASP A C 1
ATOM 535 O O . ASP A 1 68 ? -21.939 -10.174 0.539 1.00 81.06 68 ASP A O 1
ATOM 539 N N . ASN A 1 69 ? -20.840 -8.275 0.961 1.00 81.56 69 ASN A N 1
ATOM 540 C CA . ASN A 1 69 ? -21.134 -7.671 -0.342 1.00 81.56 69 ASN A CA 1
ATOM 541 C C . ASN A 1 69 ? -20.226 -8.188 -1.474 1.00 81.56 69 ASN A C 1
ATOM 543 O O . ASN A 1 69 ? -20.453 -7.843 -2.641 1.00 81.56 69 ASN A O 1
ATOM 547 N N . PHE A 1 70 ? -19.184 -8.966 -1.167 1.00 74.06 70 PHE A N 1
ATOM 548 C CA . PHE A 1 70 ? -18.272 -9.520 -2.164 1.00 74.06 70 PHE A CA 1
ATOM 549 C C . PHE A 1 70 ? -18.607 -10.980 -2.469 1.00 74.06 70 PHE A C 1
ATOM 551 O O . PHE A 1 70 ? -18.687 -11.820 -1.582 1.00 74.06 70 PHE A O 1
ATOM 558 N N . THR A 1 71 ? -18.695 -11.320 -3.754 1.00 78.75 71 THR A N 1
ATOM 559 C CA . THR A 1 71 ? -18.889 -12.707 -4.212 1.00 78.75 71 THR A CA 1
ATOM 560 C C . THR A 1 71 ? -17.594 -13.532 -4.238 1.00 78.75 71 THR A C 1
ATOM 562 O O . THR A 1 71 ? -17.624 -14.701 -4.601 1.00 78.75 71 THR A O 1
ATOM 565 N N . GLY A 1 72 ? -16.448 -12.928 -3.900 1.00 72.75 72 GLY A N 1
ATOM 566 C CA . GLY A 1 72 ? -15.121 -13.544 -3.996 1.00 72.75 72 GLY A CA 1
ATOM 567 C C . GLY A 1 72 ? -14.045 -12.685 -3.338 1.00 72.75 72 GLY A C 1
ATOM 568 O O . GLY A 1 72 ? -13.205 -12.100 -4.019 1.00 72.75 72 GLY A O 1
ATOM 569 N N . LEU A 1 73 ? -14.112 -12.552 -2.012 1.00 70.50 73 LEU A N 1
ATOM 570 C CA . LEU A 1 73 ? -13.116 -11.823 -1.229 1.00 70.50 73 LEU A CA 1
ATOM 571 C C . LEU A 1 73 ? -11.757 -12.544 -1.286 1.00 70.50 73 LEU A C 1
ATOM 573 O O . LEU A 1 73 ? -11.617 -13.640 -0.752 1.00 70.50 73 LEU A O 1
ATOM 577 N N . GLN A 1 74 ? -10.756 -11.916 -1.908 1.00 62.38 74 GLN A N 1
ATOM 578 C CA . GLN A 1 74 ? -9.403 -12.479 -2.030 1.00 62.38 74 GLN A CA 1
ATOM 579 C C . GLN A 1 74 ? -8.564 -12.316 -0.752 1.00 62.38 74 GLN A C 1
ATOM 581 O O . GLN A 1 74 ? -7.728 -13.161 -0.449 1.00 62.38 74 GLN A O 1
ATOM 586 N N . GLY A 1 75 ? -8.762 -11.227 -0.003 1.00 68.69 75 GLY A N 1
ATOM 587 C CA . GLY A 1 75 ? -7.998 -10.948 1.211 1.00 68.69 75 GLY A CA 1
ATOM 588 C C . GLY A 1 75 ? -8.174 -9.522 1.726 1.00 68.69 75 GLY A C 1
ATOM 589 O O . GLY A 1 75 ? -8.946 -8.735 1.177 1.00 68.69 75 GLY A O 1
ATOM 590 N N . PHE A 1 76 ? -7.432 -9.194 2.783 1.00 66.88 76 PHE A N 1
ATOM 591 C CA . PHE A 1 76 ? -7.419 -7.872 3.407 1.00 66.88 76 PHE A CA 1
ATOM 592 C C . PHE A 1 76 ? -6.023 -7.261 3.322 1.00 66.88 76 PHE A C 1
ATOM 594 O O . PHE A 1 76 ? -5.029 -7.937 3.582 1.00 66.88 76 PHE A O 1
ATOM 601 N N . LEU A 1 77 ? -5.955 -5.968 3.012 1.00 65.69 77 LEU A N 1
ATOM 602 C CA . LEU A 1 77 ? -4.717 -5.199 3.038 1.00 65.69 77 LEU A CA 1
ATOM 603 C C . LEU A 1 77 ? -4.797 -4.184 4.179 1.00 65.69 77 LEU A C 1
ATOM 605 O O . LEU A 1 77 ? -5.627 -3.275 4.152 1.00 65.69 77 LEU A O 1
ATOM 609 N N . VAL A 1 78 ? -3.960 -4.368 5.198 1.00 65.19 78 VAL A N 1
ATOM 610 C CA . VAL A 1 78 ? -3.952 -3.532 6.403 1.00 65.19 78 VAL A CA 1
ATOM 611 C C . VAL A 1 78 ? -2.754 -2.591 6.349 1.00 65.19 78 VAL A C 1
ATOM 613 O O . VAL A 1 78 ? -1.616 -3.038 6.236 1.00 65.19 78 VAL A O 1
ATOM 616 N N . PHE A 1 79 ? -3.009 -1.285 6.452 1.00 69.62 79 PHE A N 1
ATOM 617 C CA . PHE A 1 79 ? -1.973 -0.256 6.544 1.00 69.62 79 PHE A CA 1
ATOM 618 C C . PHE A 1 79 ? -1.950 0.311 7.959 1.00 69.62 79 PHE A C 1
ATOM 620 O O . PHE A 1 79 ? -2.906 0.960 8.380 1.00 69.62 79 PHE A O 1
ATOM 627 N N . ASN A 1 80 ? -0.862 0.088 8.689 1.00 62.44 80 ASN A N 1
ATOM 628 C CA . ASN A 1 80 ? -0.682 0.597 10.042 1.00 62.44 80 ASN A CA 1
ATOM 629 C C . ASN A 1 80 ? 0.696 1.240 10.222 1.00 62.44 80 ASN A C 1
ATOM 631 O O . ASN A 1 80 ? 1.695 0.826 9.636 1.00 62.44 80 ASN A O 1
ATOM 635 N N . ALA A 1 81 ? 0.747 2.277 11.058 1.00 65.00 81 ALA A N 1
ATOM 636 C CA . ALA A 1 81 ? 2.007 2.828 11.526 1.00 65.00 81 ALA A CA 1
ATOM 637 C C . ALA A 1 81 ? 2.487 2.006 12.715 1.00 65.00 81 ALA A C 1
ATOM 639 O O . ALA A 1 81 ? 1.765 1.796 13.684 1.00 65.00 81 ALA A O 1
ATOM 640 N N . VAL A 1 82 ? 3.730 1.564 12.655 1.00 60.59 82 VAL A N 1
ATOM 641 C CA . VAL A 1 82 ? 4.262 0.650 13.656 1.00 60.59 82 VAL A CA 1
ATOM 642 C C . VAL A 1 82 ? 4.759 1.392 14.911 1.00 60.59 82 VAL A C 1
ATOM 644 O O . VAL A 1 82 ? 4.849 0.802 15.973 1.00 60.59 82 VAL A O 1
ATOM 647 N N . GLY A 1 83 ? 5.027 2.700 14.830 1.00 54.38 83 GLY A N 1
ATOM 648 C CA . GLY A 1 83 ? 5.476 3.521 15.967 1.00 54.38 83 GLY A CA 1
ATOM 649 C C . GLY A 1 83 ? 4.365 4.164 16.811 1.00 54.38 83 GLY A C 1
ATOM 650 O O . GLY A 1 83 ? 4.677 4.863 17.768 1.00 54.38 83 GLY A O 1
ATOM 651 N N . GLY A 1 84 ? 3.089 3.981 16.456 1.00 60.16 84 GLY A N 1
ATOM 652 C CA . GLY A 1 84 ? 1.955 4.573 17.178 1.00 60.16 84 GLY A CA 1
ATOM 653 C C . GLY A 1 84 ? 1.292 3.591 18.148 1.00 60.16 84 GLY A C 1
ATOM 654 O O . GLY A 1 84 ? 1.257 2.387 17.894 1.00 60.16 84 GLY A O 1
ATOM 655 N N . GLY A 1 85 ? 0.692 4.107 19.225 1.00 56.56 85 GLY A N 1
ATOM 656 C CA . GLY A 1 85 ? -0.002 3.292 20.240 1.00 56.56 85 GLY A CA 1
ATOM 657 C C . GLY A 1 85 ? -1.183 2.491 19.677 1.00 56.56 85 GLY A C 1
ATOM 658 O O . GLY A 1 85 ? -1.396 1.343 20.058 1.00 56.56 85 GLY A O 1
ATOM 659 N N . THR A 1 86 ? -1.900 3.071 18.711 1.00 58.28 86 THR A N 1
ATOM 660 C CA . THR A 1 86 ? -3.069 2.476 18.036 1.00 58.28 86 THR A CA 1
ATOM 661 C C . THR A 1 86 ? -2.674 1.482 16.927 1.00 58.28 86 THR A C 1
ATOM 663 O O . THR A 1 86 ? -3.494 0.680 16.495 1.00 58.28 86 THR A O 1
ATOM 666 N N . GLY A 1 87 ? -1.426 1.525 16.441 1.00 58.81 87 GLY A N 1
ATOM 667 C CA . GLY A 1 87 ? -1.027 0.916 15.170 1.00 58.81 87 GLY A CA 1
ATOM 668 C C . GLY A 1 87 ? -0.476 -0.516 15.230 1.00 58.81 87 GLY A C 1
ATOM 669 O O . GLY A 1 87 ? -0.937 -1.323 14.429 1.00 58.81 87 GLY A O 1
ATOM 670 N N . PHE A 1 88 ? 0.481 -0.850 16.118 1.00 52.84 88 PHE A N 1
ATOM 671 C CA . PHE A 1 88 ? 0.915 -2.230 16.478 1.00 52.84 88 PHE A CA 1
ATOM 672 C C . PHE A 1 88 ? 2.163 -2.215 17.403 1.00 52.84 88 PHE A C 1
ATOM 674 O O . PHE A 1 88 ? 3.223 -1.749 16.995 1.00 52.84 88 PHE A O 1
ATOM 681 N N . GLY A 1 89 ? 2.099 -2.787 18.616 1.00 47.94 89 GLY A N 1
ATOM 682 C CA . GLY A 1 89 ? 3.169 -2.658 19.634 1.00 47.94 89 GLY A CA 1
ATOM 683 C C . GLY A 1 89 ? 4.371 -3.606 19.558 1.00 47.94 89 GLY A C 1
ATOM 684 O O . GLY A 1 89 ? 5.371 -3.350 20.218 1.00 47.94 89 GLY A O 1
ATOM 685 N N . LEU A 1 90 ? 4.336 -4.684 18.765 1.00 38.00 90 LEU A N 1
ATOM 686 C CA . LEU A 1 90 ? 5.511 -5.566 18.624 1.00 38.00 90 LEU A CA 1
ATOM 687 C C . LEU A 1 90 ? 6.548 -4.983 17.654 1.00 38.00 90 LEU A C 1
ATOM 689 O O . LEU A 1 90 ? 7.753 -5.088 17.872 1.00 38.00 90 LEU A O 1
ATOM 693 N N . GLY A 1 91 ? 6.081 -4.338 16.585 1.00 42.44 91 GLY A N 1
ATOM 694 C CA . GLY A 1 91 ? 6.974 -3.678 15.647 1.00 42.44 91 GLY A CA 1
ATOM 695 C C . GLY A 1 91 ? 7.475 -2.325 16.163 1.00 42.44 91 GLY A C 1
ATOM 696 O O . GLY A 1 91 ? 8.531 -1.886 15.709 1.00 42.44 91 GLY A O 1
ATOM 697 N N . SER A 1 92 ? 6.762 -1.673 17.099 1.00 40.59 92 SER A N 1
ATOM 698 C CA . SER A 1 92 ? 7.182 -0.383 17.666 1.00 40.59 92 SER A CA 1
ATOM 699 C C . SER A 1 92 ? 8.505 -0.537 18.399 1.00 40.59 92 SER A C 1
ATOM 701 O O . SER A 1 92 ? 9.411 0.237 18.149 1.00 40.59 92 SER A O 1
ATOM 703 N N . LEU A 1 93 ? 8.668 -1.598 19.195 1.00 40.25 93 LEU A N 1
ATOM 704 C CA . LEU A 1 93 ? 9.903 -1.884 19.925 1.00 40.25 93 LEU A CA 1
ATOM 705 C C . LEU A 1 93 ? 11.086 -2.158 18.980 1.00 40.25 93 LEU A C 1
ATOM 707 O O . LEU A 1 93 ? 12.210 -1.731 19.245 1.00 40.25 93 LEU A O 1
ATOM 711 N N . LEU A 1 94 ? 10.835 -2.847 17.859 1.00 40.06 94 LEU A N 1
ATOM 712 C CA . LEU A 1 94 ? 11.853 -3.132 16.845 1.00 40.06 94 LEU A CA 1
ATOM 713 C C . LEU A 1 94 ? 12.242 -1.858 16.076 1.00 40.06 94 LEU A C 1
ATOM 715 O O . LEU A 1 94 ? 13.423 -1.608 15.861 1.00 40.06 94 LEU A O 1
ATOM 719 N N . LEU A 1 95 ? 11.269 -1.025 15.698 1.00 41.34 95 LEU A N 1
ATOM 720 C CA . LEU A 1 95 ? 11.509 0.239 14.995 1.00 41.34 95 LEU A CA 1
ATOM 721 C C . LEU A 1 95 ? 12.039 1.348 15.900 1.00 41.34 95 LEU A C 1
ATOM 723 O O . LEU A 1 95 ? 12.785 2.190 15.424 1.00 41.34 95 LEU A O 1
ATOM 727 N N . GLU A 1 96 ? 11.704 1.347 17.183 1.00 42.94 96 GLU A N 1
ATOM 728 C CA . GLU A 1 96 ? 12.236 2.269 18.183 1.00 42.94 96 GLU A CA 1
ATOM 729 C C . GLU A 1 96 ? 13.707 1.940 18.461 1.00 42.94 96 GLU A C 1
ATOM 731 O O . GLU A 1 96 ? 14.547 2.836 18.412 1.00 42.94 96 GLU A O 1
ATOM 736 N N . ARG A 1 97 ? 14.059 0.648 18.580 1.00 40.72 97 ARG A N 1
ATOM 737 C CA . ARG A 1 97 ? 15.460 0.183 18.591 1.00 40.72 97 ARG A CA 1
ATOM 738 C C . ARG A 1 97 ? 16.201 0.565 17.304 1.00 40.72 97 ARG A C 1
ATOM 740 O O . ARG A 1 97 ? 17.275 1.150 17.375 1.00 40.72 97 ARG A O 1
ATOM 747 N N . LEU A 1 98 ? 15.604 0.342 16.129 1.00 39.38 98 LEU A N 1
ATOM 748 C CA . LEU A 1 98 ? 16.206 0.727 14.843 1.00 39.38 98 LEU A CA 1
ATOM 749 C C . LEU A 1 98 ? 16.284 2.256 14.642 1.00 39.38 98 LEU A C 1
ATOM 751 O O . LEU A 1 98 ? 17.200 2.746 13.988 1.00 39.38 98 LEU A O 1
ATOM 755 N N . SER A 1 99 ? 15.360 3.038 15.198 1.00 41.56 99 SER A N 1
ATOM 756 C CA . SER A 1 99 ? 15.376 4.505 15.122 1.00 41.56 99 SER A CA 1
ATOM 757 C C . SER A 1 99 ? 16.460 5.102 16.020 1.00 41.56 99 SER A C 1
ATOM 759 O O . SER A 1 99 ? 17.098 6.083 15.631 1.00 41.56 99 SER A O 1
ATOM 761 N N . VAL A 1 100 ? 16.695 4.500 17.191 1.00 46.69 100 VAL A N 1
ATOM 762 C CA . VAL A 1 100 ? 17.790 4.860 18.104 1.00 46.69 100 VAL A CA 1
ATOM 763 C C . VAL A 1 100 ? 19.147 4.484 17.497 1.00 46.69 100 VAL A C 1
ATOM 765 O O . VAL A 1 100 ? 20.056 5.313 17.492 1.00 46.69 100 VAL A O 1
ATOM 768 N N . ASP A 1 101 ? 19.261 3.304 16.882 1.00 42.03 101 ASP A N 1
ATOM 769 C CA . ASP A 1 101 ? 20.530 2.817 16.320 1.00 42.03 101 ASP A CA 1
ATOM 770 C C . ASP A 1 101 ? 20.879 3.446 14.953 1.00 42.03 101 ASP A C 1
ATOM 772 O O . ASP A 1 101 ? 22.053 3.572 14.594 1.00 42.03 101 ASP A O 1
ATOM 776 N N . TYR A 1 102 ? 19.887 3.909 14.179 1.00 43.41 102 TYR A N 1
ATOM 777 C CA . TYR A 1 102 ? 20.085 4.385 12.803 1.00 43.41 102 TYR A CA 1
ATOM 778 C C . TYR A 1 102 ? 19.589 5.818 12.533 1.00 43.41 102 TYR A C 1
ATOM 780 O O . TYR A 1 102 ? 19.281 6.145 11.382 1.00 43.41 102 TYR A O 1
ATOM 788 N N . GLY A 1 103 ? 19.623 6.713 13.527 1.00 34.72 103 GLY A N 1
ATOM 789 C CA . GLY A 1 103 ? 19.122 8.107 13.505 1.00 34.72 103 GLY A CA 1
ATOM 790 C C . GLY A 1 103 ? 19.679 9.099 12.457 1.00 34.72 103 GLY A C 1
ATOM 791 O O . GLY A 1 103 ? 19.413 10.298 12.530 1.00 34.72 103 GLY A O 1
ATOM 792 N N . LYS A 1 104 ? 20.428 8.655 11.439 1.00 39.16 104 LYS A N 1
ATOM 793 C CA . LYS A 1 104 ? 20.827 9.502 10.298 1.00 39.16 104 LYS A CA 1
ATOM 794 C C . LYS A 1 104 ? 19.885 9.299 9.104 1.00 39.16 104 LYS A C 1
ATOM 796 O O . LYS A 1 104 ? 19.934 8.253 8.460 1.00 39.16 104 LYS A O 1
ATOM 801 N N . LYS A 1 105 ? 19.047 10.322 8.883 1.00 44.06 105 LYS A N 1
ATOM 802 C CA . LYS A 1 105 ? 18.112 10.649 7.781 1.00 44.06 105 LYS A CA 1
ATOM 803 C C . LYS A 1 105 ? 18.046 9.705 6.563 1.00 44.06 105 LYS A C 1
ATOM 805 O O . LYS A 1 105 ? 19.061 9.333 5.980 1.00 44.06 105 LYS A O 1
ATOM 810 N N . SER A 1 106 ? 16.811 9.430 6.128 1.00 39.38 106 SER A N 1
ATOM 811 C CA . SER A 1 106 ? 16.469 8.702 4.897 1.00 39.38 106 SER A CA 1
ATOM 812 C C . SER A 1 106 ? 17.061 9.386 3.652 1.00 39.38 106 SER A C 1
ATOM 814 O O . SER A 1 106 ? 16.888 10.591 3.461 1.00 39.38 106 SER A O 1
ATOM 816 N N . LYS A 1 107 ? 17.784 8.631 2.812 1.00 45.53 107 LYS A N 1
ATOM 817 C CA . LYS A 1 107 ? 18.506 9.139 1.624 1.00 45.53 107 LYS A CA 1
ATOM 818 C C . LYS A 1 107 ? 17.582 9.556 0.465 1.00 45.53 107 LYS A C 1
ATOM 820 O O . LYS A 1 107 ? 18.045 10.236 -0.445 1.00 45.53 107 LYS A O 1
ATOM 825 N N . LEU A 1 108 ? 16.289 9.234 0.542 1.00 44.38 108 LEU A N 1
ATOM 826 C CA . LEU A 1 108 ? 15.267 9.533 -0.473 1.00 44.38 108 LEU A CA 1
ATOM 827 C C . LEU A 1 108 ? 15.076 11.035 -0.763 1.00 44.38 108 LEU A C 1
ATOM 829 O O . LEU A 1 108 ? 14.715 11.397 -1.878 1.00 44.38 108 LEU A O 1
ATOM 833 N N . GLY A 1 109 ? 15.365 11.924 0.198 1.00 39.53 109 GLY A N 1
ATOM 834 C CA . GLY A 1 109 ? 15.251 13.376 -0.013 1.00 39.53 109 GLY A CA 1
ATOM 835 C C . GLY A 1 109 ? 16.217 13.935 -1.067 1.00 39.53 109 GLY A C 1
ATOM 836 O O . GLY A 1 109 ? 15.913 14.943 -1.695 1.00 39.53 109 GLY A O 1
ATOM 837 N N . ARG A 1 110 ? 17.354 13.262 -1.305 1.00 44.16 110 ARG A N 1
ATOM 838 C CA . ARG A 1 110 ? 18.360 13.710 -2.283 1.00 44.16 110 ARG A CA 1
ATOM 839 C C . ARG A 1 110 ? 17.988 13.392 -3.731 1.00 44.16 110 ARG A C 1
ATOM 841 O O . ARG A 1 110 ? 18.351 14.163 -4.608 1.00 44.16 110 ARG A O 1
ATOM 848 N N . SER A 1 111 ? 17.267 12.300 -3.988 1.00 51.53 111 SER A N 1
ATOM 849 C CA . SER A 1 111 ? 16.890 11.914 -5.359 1.00 51.53 111 SER A CA 1
ATOM 850 C C . SER A 1 111 ? 15.717 12.735 -5.907 1.00 51.53 111 SER A C 1
ATOM 852 O O . SER A 1 111 ? 15.625 12.954 -7.110 1.00 51.53 111 SER A O 1
ATOM 854 N N . LEU A 1 112 ? 14.840 13.223 -5.020 1.00 60.28 112 LEU A N 1
ATOM 855 C CA . LEU A 1 112 ? 13.648 14.003 -5.378 1.00 60.28 112 LEU A CA 1
ATOM 856 C C . LEU A 1 112 ? 13.862 15.527 -5.340 1.00 60.28 112 LEU A C 1
ATOM 858 O O . LEU A 1 112 ? 12.925 16.259 -5.642 1.00 60.28 112 LEU A O 1
ATOM 862 N N . ASP A 1 113 ? 15.064 15.983 -4.977 1.00 64.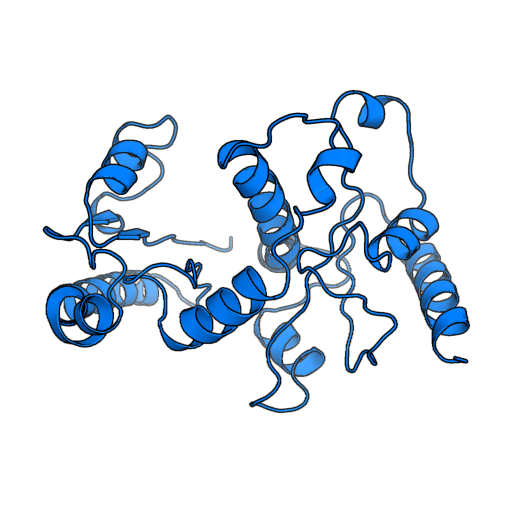44 113 ASP A N 1
ATOM 863 C CA . ASP A 1 113 ? 15.440 17.399 -4.827 1.00 64.44 113 ASP A CA 1
ATOM 864 C C . ASP A 1 113 ? 14.526 18.194 -3.872 1.00 64.44 113 ASP A C 1
ATOM 866 O O . ASP A 1 113 ? 14.143 19.335 -4.111 1.00 64.44 113 ASP A O 1
ATOM 870 N N . ILE A 1 114 ? 14.132 17.557 -2.762 1.00 70.75 114 ILE A N 1
ATOM 871 C CA . ILE A 1 114 ? 13.286 18.173 -1.734 1.00 70.75 114 ILE A CA 1
ATOM 872 C C . ILE A 1 114 ? 14.133 18.401 -0.484 1.00 70.75 114 ILE A C 1
ATOM 874 O O . ILE A 1 114 ? 14.463 17.460 0.239 1.00 70.75 114 ILE A O 1
ATOM 878 N N . GLU A 1 115 ? 14.437 19.665 -0.189 1.00 65.81 115 GLU A N 1
ATOM 879 C CA . GLU A 1 115 ? 15.283 20.046 0.950 1.00 65.81 115 GLU A CA 1
ATOM 880 C C . GLU A 1 115 ? 14.662 19.650 2.306 1.00 65.81 115 GLU A C 1
ATOM 882 O O . GLU A 1 115 ? 15.348 19.191 3.227 1.00 65.81 115 GLU A O 1
ATOM 887 N N . ARG A 1 116 ? 13.334 19.781 2.425 1.00 72.19 116 ARG A N 1
ATOM 888 C CA . ARG A 1 116 ? 12.557 19.444 3.627 1.00 72.19 116 ARG A CA 1
ATOM 889 C C . ARG A 1 116 ? 11.326 18.603 3.270 1.00 72.19 116 ARG A C 1
ATOM 891 O O . ARG A 1 116 ? 10.274 19.167 2.972 1.00 72.19 116 ARG A O 1
ATOM 898 N N . PRO A 1 117 ? 11.426 17.261 3.295 1.00 76.31 117 PRO A N 1
ATOM 899 C CA . PRO A 1 117 ? 10.298 16.400 2.966 1.00 76.31 117 PRO A CA 1
ATOM 900 C C . PRO A 1 117 ? 9.197 16.504 4.028 1.00 76.31 117 PRO A C 1
ATOM 902 O O . PRO A 1 117 ? 9.459 16.397 5.225 1.00 76.31 117 PRO A O 1
ATOM 905 N N . THR A 1 118 ? 7.955 16.681 3.578 1.00 78.56 118 THR A N 1
ATOM 906 C CA . THR A 1 118 ? 6.752 16.643 4.425 1.00 78.56 118 THR A CA 1
ATOM 907 C C . THR A 1 118 ? 6.106 15.254 4.397 1.00 78.56 118 THR A C 1
ATOM 909 O O . THR A 1 118 ? 6.377 14.452 3.497 1.00 78.56 118 THR A O 1
ATOM 912 N N . TYR A 1 119 ? 5.190 14.968 5.332 1.00 74.12 119 TYR A N 1
ATOM 913 C CA . TYR A 1 119 ? 4.401 13.727 5.303 1.00 74.12 119 TYR A CA 1
ATOM 914 C C . TYR A 1 119 ? 3.616 13.559 3.999 1.00 74.12 119 TYR A C 1
ATOM 916 O O . TYR A 1 119 ? 3.479 12.443 3.513 1.00 74.12 119 TYR A O 1
ATOM 924 N N . THR A 1 120 ? 3.182 14.649 3.365 1.00 78.00 120 THR A N 1
ATOM 925 C CA . THR A 1 120 ? 2.535 14.600 2.048 1.00 78.00 120 THR A CA 1
ATOM 926 C C . THR A 1 120 ? 3.465 14.033 0.977 1.00 78.00 120 THR A C 1
ATOM 928 O O . THR A 1 120 ? 3.028 13.237 0.147 1.00 78.00 120 THR A O 1
ATOM 931 N N . ASN A 1 121 ? 4.753 14.395 0.994 1.00 77.94 121 ASN A N 1
ATOM 932 C CA . ASN A 1 121 ? 5.727 13.863 0.038 1.00 77.94 121 ASN A CA 1
ATOM 933 C C . ASN A 1 121 ? 5.981 12.370 0.278 1.00 77.94 121 ASN A C 1
ATOM 935 O O . ASN A 1 121 ? 5.968 11.587 -0.670 1.00 77.94 121 ASN A O 1
ATOM 939 N N . LEU A 1 122 ? 6.144 11.967 1.542 1.00 78.69 122 LEU A N 1
ATOM 940 C CA . LEU A 1 122 ? 6.340 10.563 1.913 1.00 78.69 122 LEU A CA 1
ATOM 941 C C . LEU A 1 122 ? 5.118 9.709 1.561 1.00 78.69 122 LEU A C 1
ATOM 943 O O . LEU A 1 122 ? 5.255 8.667 0.926 1.00 78.69 122 LEU A O 1
ATOM 947 N N . ASN A 1 123 ? 3.918 10.184 1.893 1.00 80.75 123 ASN A N 1
ATOM 948 C CA . ASN A 1 123 ? 2.667 9.489 1.600 1.00 80.75 123 ASN A CA 1
ATOM 949 C C . ASN A 1 123 ? 2.437 9.338 0.094 1.00 80.75 123 ASN A C 1
ATOM 951 O O . ASN A 1 123 ? 1.900 8.319 -0.329 1.00 80.75 123 ASN A O 1
ATOM 955 N N . ARG A 1 124 ? 2.867 10.309 -0.726 1.00 82.12 124 ARG A N 1
ATOM 956 C CA . ARG A 1 124 ? 2.836 10.181 -2.191 1.00 82.12 124 ARG A CA 1
ATOM 957 C C . ARG A 1 124 ? 3.777 9.093 -2.699 1.00 82.12 124 ARG A C 1
ATOM 959 O O . ARG A 1 124 ? 3.396 8.357 -3.598 1.00 82.12 124 ARG A O 1
ATOM 966 N N . LEU A 1 125 ? 4.977 8.966 -2.139 1.00 82.56 125 LEU A N 1
ATOM 967 C CA . LEU A 1 125 ? 5.897 7.896 -2.530 1.00 82.56 125 LEU A CA 1
ATOM 968 C C . LEU A 1 125 ? 5.352 6.522 -2.115 1.00 82.56 125 LEU A C 1
ATOM 970 O O . LEU A 1 125 ? 5.281 5.606 -2.928 1.00 82.56 125 LEU A O 1
ATOM 974 N N . ILE A 1 126 ? 4.900 6.400 -0.866 1.00 82.44 126 ILE A N 1
ATOM 975 C CA . ILE A 1 126 ? 4.318 5.165 -0.331 1.00 82.44 126 ILE A CA 1
ATOM 976 C C . ILE A 1 126 ? 3.074 4.762 -1.136 1.00 82.44 126 ILE A C 1
ATOM 978 O O . ILE A 1 126 ? 2.918 3.591 -1.475 1.00 82.44 126 ILE A O 1
ATOM 982 N N . SER A 1 127 ? 2.214 5.716 -1.509 1.00 83.00 127 SER A N 1
ATOM 983 C CA . SER A 1 127 ? 1.030 5.418 -2.317 1.00 83.00 127 SER A CA 1
ATOM 984 C C . SER A 1 127 ? 1.376 4.926 -3.723 1.00 83.00 127 SER A C 1
ATOM 986 O O . SER A 1 127 ? 0.658 4.070 -4.237 1.00 83.00 127 SER A O 1
ATOM 988 N N . GLN A 1 128 ? 2.482 5.380 -4.326 1.00 85.44 128 GLN A N 1
ATOM 989 C CA . GLN A 1 128 ? 2.962 4.826 -5.598 1.00 85.44 128 GLN A CA 1
ATOM 990 C C . GLN A 1 128 ? 3.410 3.369 -5.456 1.00 85.44 128 GLN A C 1
ATOM 992 O O . GLN A 1 128 ? 3.007 2.537 -6.265 1.00 85.44 128 GLN A O 1
ATOM 997 N N . VAL A 1 129 ? 4.150 3.035 -4.395 1.00 84.50 129 VAL A N 1
ATOM 998 C CA . VAL A 1 129 ? 4.580 1.651 -4.115 1.00 84.50 129 VAL A CA 1
ATOM 999 C C . VAL A 1 129 ? 3.384 0.731 -3.850 1.00 84.50 129 VAL A C 1
ATOM 1001 O O . VAL A 1 129 ? 3.314 -0.384 -4.357 1.00 84.50 129 VAL A O 1
ATOM 1004 N N . ILE A 1 130 ? 2.393 1.196 -3.089 1.00 84.19 130 ILE A N 1
ATOM 1005 C CA . ILE A 1 130 ? 1.162 0.428 -2.847 1.00 84.19 130 ILE A CA 1
ATOM 1006 C C . ILE A 1 130 ? 0.361 0.267 -4.146 1.00 84.19 130 ILE A C 1
ATOM 1008 O O . ILE A 1 130 ? -0.217 -0.790 -4.412 1.00 84.19 130 ILE A O 1
ATOM 1012 N N . SER A 1 131 ? 0.320 1.312 -4.974 1.00 86.50 131 SER A N 1
ATOM 1013 C CA . SER A 1 131 ? -0.352 1.276 -6.271 1.00 86.50 131 SER A CA 1
ATOM 1014 C C . SER A 1 131 ? 0.300 0.266 -7.212 1.00 86.50 131 SER A C 1
ATOM 1016 O O . SER A 1 131 ? -0.435 -0.457 -7.882 1.00 86.50 131 SER A O 1
ATOM 1018 N N . SER A 1 132 ? 1.636 0.171 -7.247 1.00 84.56 132 SER A N 1
ATOM 1019 C CA . SER A 1 132 ? 2.337 -0.830 -8.060 1.00 84.56 132 SER A CA 1
ATOM 1020 C C . SER A 1 132 ? 2.115 -2.249 -7.539 1.00 84.56 132 SER A C 1
ATOM 1022 O O . SER A 1 132 ? 1.804 -3.131 -8.334 1.00 84.56 132 SER A O 1
ATOM 1024 N N . LEU A 1 133 ? 2.157 -2.458 -6.218 1.00 81.12 133 LEU A N 1
ATOM 1025 C CA . LEU A 1 133 ? 1.890 -3.764 -5.606 1.00 81.12 133 LEU A CA 1
ATOM 1026 C C . LEU A 1 133 ? 0.468 -4.269 -5.902 1.00 81.12 133 LEU A C 1
ATOM 1028 O O . LEU A 1 133 ? 0.263 -5.443 -6.176 1.00 81.12 133 LEU A O 1
ATOM 1032 N N . THR A 1 134 ? -0.519 -3.372 -5.878 1.00 81.50 134 THR A N 1
ATOM 1033 C CA . THR A 1 134 ? -1.932 -3.702 -6.139 1.00 81.50 134 THR A CA 1
ATOM 1034 C C . THR A 1 134 ? -2.332 -3.543 -7.607 1.00 81.50 134 THR A C 1
ATOM 1036 O O . THR A 1 134 ? -3.521 -3.597 -7.925 1.00 81.50 134 THR A O 1
ATOM 1039 N N . ALA A 1 135 ? -1.388 -3.274 -8.515 1.00 83.81 135 ALA A N 1
ATOM 1040 C CA . ALA A 1 135 ? -1.700 -3.067 -9.927 1.00 83.81 135 ALA A CA 1
ATOM 1041 C C . ALA A 1 135 ? -2.171 -4.363 -10.597 1.00 83.81 135 ALA A C 1
ATOM 1043 O O . ALA A 1 135 ? -3.162 -4.314 -11.321 1.00 83.81 135 ALA A O 1
ATOM 1044 N N . SER A 1 136 ? -1.531 -5.497 -10.291 1.00 80.69 136 SER A N 1
ATOM 1045 C CA . SER A 1 136 ? -1.883 -6.822 -10.830 1.00 80.69 136 SER A CA 1
ATOM 1046 C C . SER A 1 136 ? -3.302 -7.268 -10.473 1.00 80.69 136 SER A C 1
ATOM 1048 O O . SER A 1 136 ? -3.935 -7.989 -11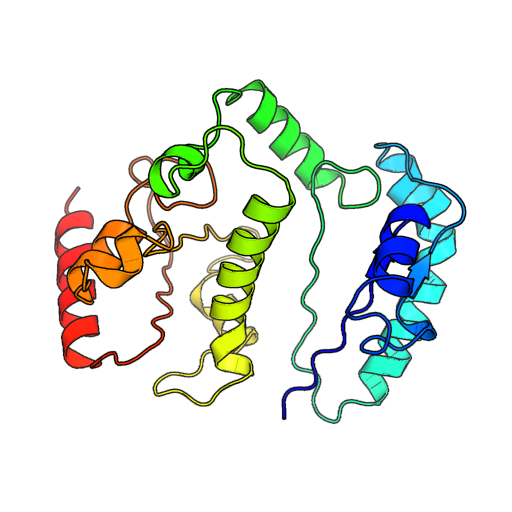.229 1.00 80.69 136 SER A O 1
ATOM 1050 N N . LEU A 1 137 ? -3.833 -6.796 -9.341 1.00 78.81 137 LEU A N 1
ATOM 1051 C CA . LEU A 1 137 ? -5.201 -7.095 -8.900 1.00 78.81 137 LEU A CA 1
ATOM 1052 C C . LEU A 1 137 ? -6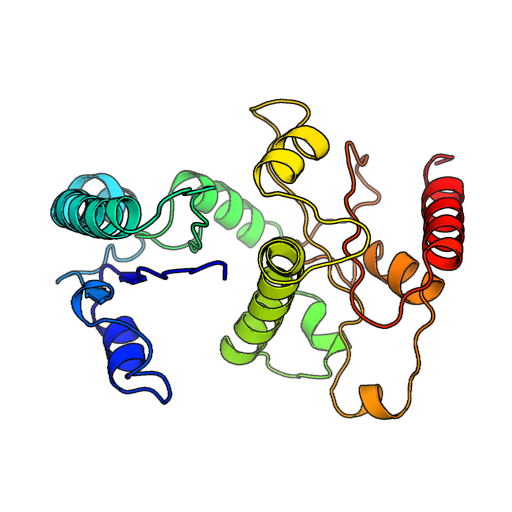.254 -6.199 -9.573 1.00 78.81 137 LEU A C 1
ATOM 1054 O O . LEU A 1 137 ? -7.452 -6.477 -9.516 1.00 78.81 137 LEU A O 1
ATOM 1058 N N . ARG A 1 138 ? -5.836 -5.057 -10.135 1.00 82.25 138 ARG A N 1
ATOM 1059 C CA . ARG A 1 138 ? -6.734 -4.015 -10.664 1.00 82.25 138 ARG A CA 1
ATOM 1060 C C . ARG A 1 138 ? -6.762 -3.964 -12.182 1.00 82.25 138 ARG A C 1
ATOM 1062 O O . ARG A 1 138 ? -7.786 -3.571 -12.740 1.00 82.25 138 ARG A O 1
ATOM 1069 N N . PHE A 1 139 ? -5.651 -4.304 -12.818 1.00 83.06 139 PHE A N 1
ATOM 1070 C CA . PHE A 1 139 ? -5.467 -4.241 -14.257 1.00 83.06 139 PHE A CA 1
ATOM 1071 C C . PHE A 1 139 ? -4.988 -5.584 -14.771 1.00 83.06 139 PHE A C 1
ATOM 1073 O O . PHE A 1 139 ? -4.221 -6.264 -14.100 1.00 83.06 139 PHE A O 1
ATOM 1080 N N . ASP A 1 140 ? -5.433 -5.916 -15.975 1.00 77.56 140 ASP A N 1
ATOM 1081 C CA . ASP A 1 140 ? -4.939 -7.084 -16.678 1.00 77.56 140 ASP A CA 1
ATOM 1082 C C . ASP A 1 140 ? -3.534 -6.803 -17.230 1.00 77.56 140 ASP A C 1
ATOM 1084 O O . ASP A 1 140 ? -3.249 -5.702 -17.715 1.00 77.56 140 ASP A O 1
ATOM 1088 N N . GLY A 1 141 ? -2.650 -7.783 -17.125 1.00 72.88 141 GLY A N 1
ATOM 1089 C CA . GLY A 1 141 ? -1.248 -7.698 -17.493 1.00 72.88 141 GLY A CA 1
ATOM 1090 C C . GLY A 1 141 ? -0.728 -9.045 -17.983 1.00 72.88 141 GLY A C 1
ATOM 1091 O O . GLY A 1 141 ? -1.356 -10.084 -17.810 1.00 72.88 141 GLY A O 1
ATOM 1092 N N . ALA A 1 142 ? 0.450 -9.030 -18.610 1.00 67.31 142 ALA A N 1
ATOM 1093 C CA . ALA A 1 142 ? 1.050 -10.238 -19.183 1.00 67.31 142 ALA A CA 1
ATOM 1094 C C . ALA A 1 142 ? 1.393 -11.309 -18.127 1.00 67.31 142 ALA A C 1
ATOM 1096 O O . ALA A 1 142 ? 1.429 -12.495 -18.445 1.00 67.31 142 ALA A O 1
ATOM 1097 N N . LEU A 1 143 ? 1.645 -10.887 -16.884 1.00 67.50 143 LEU A N 1
ATOM 1098 C CA . LEU A 1 143 ? 1.853 -11.753 -15.729 1.00 67.50 143 LEU A CA 1
ATOM 1099 C C . LEU A 1 143 ? 1.139 -11.130 -14.524 1.00 67.50 143 LEU A C 1
ATOM 1101 O O . LEU A 1 143 ? 1.681 -10.247 -13.856 1.00 67.50 143 LEU A O 1
ATOM 1105 N N . ASN A 1 144 ? -0.102 -11.546 -14.285 1.00 69.38 144 ASN A N 1
ATOM 1106 C CA . ASN A 1 144 ? -0.853 -11.105 -13.116 1.00 69.38 144 ASN A CA 1
ATOM 1107 C C . ASN A 1 144 ? -0.444 -11.954 -11.918 1.00 69.38 144 ASN A C 1
ATOM 1109 O O . ASN A 1 144 ? -0.504 -13.176 -11.990 1.00 69.38 144 ASN A O 1
ATOM 1113 N N . VAL A 1 145 ? -0.027 -11.286 -10.844 1.00 68.44 145 VAL A N 1
ATOM 1114 C CA . VAL A 1 145 ? 0.302 -11.923 -9.568 1.00 68.44 145 VAL A CA 1
ATOM 1115 C C . VAL A 1 145 ? -0.819 -11.657 -8.574 1.00 68.44 145 VAL A C 1
ATOM 1117 O O . VAL A 1 145 ? -1.138 -10.492 -8.297 1.00 68.44 145 VAL A O 1
ATOM 1120 N N . ASP A 1 146 ? -1.392 -12.727 -8.029 1.00 69.62 146 ASP A N 1
ATOM 1121 C CA . ASP A 1 146 ? -2.435 -12.654 -7.004 1.00 69.62 146 ASP A CA 1
ATOM 1122 C C . ASP A 1 146 ? -1.853 -12.463 -5.591 1.00 69.62 146 ASP A C 1
ATOM 1124 O O . ASP A 1 146 ? -0.689 -12.754 -5.311 1.00 69.62 146 ASP A O 1
ATOM 1128 N N . VAL A 1 147 ? -2.681 -12.008 -4.641 1.00 69.00 147 VAL A N 1
ATOM 1129 C CA . VAL A 1 147 ? -2.267 -11.823 -3.229 1.00 69.00 147 VAL A CA 1
ATOM 1130 C C . VAL A 1 147 ? -1.732 -13.122 -2.617 1.00 69.00 147 VAL A C 1
ATOM 1132 O O . VAL A 1 147 ? -0.777 -13.101 -1.842 1.00 69.00 147 VAL A O 1
ATOM 1135 N N . ILE A 1 148 ? -2.328 -14.258 -2.985 1.00 70.38 148 ILE A N 1
ATOM 1136 C CA . ILE A 1 148 ? -1.908 -15.582 -2.512 1.00 70.38 148 ILE A CA 1
ATOM 1137 C C . ILE A 1 148 ? -0.526 -15.934 -3.074 1.00 70.38 148 ILE A C 1
ATOM 1139 O O . ILE A 1 148 ? 0.316 -16.465 -2.352 1.00 70.38 148 ILE A O 1
ATOM 1143 N N . GLU A 1 149 ? -0.258 -15.571 -4.326 1.00 74.88 149 GLU A N 1
ATOM 1144 C CA . GLU A 1 149 ? 1.018 -15.853 -4.979 1.00 74.88 149 GLU A CA 1
ATOM 1145 C C . GLU A 1 149 ? 2.171 -15.041 -4.387 1.00 74.88 149 GLU A C 1
ATOM 1147 O O . GLU A 1 149 ? 3.294 -15.535 -4.292 1.00 74.88 149 GLU A O 1
ATOM 1152 N N . PHE A 1 150 ? 1.908 -13.820 -3.906 1.00 72.50 150 PHE A N 1
ATOM 1153 C CA . PHE A 1 150 ? 2.906 -13.076 -3.134 1.00 72.50 150 PHE A CA 1
ATOM 1154 C C . PHE A 1 150 ? 3.355 -13.858 -1.899 1.00 72.50 150 PHE A C 1
ATOM 1156 O O . PHE A 1 150 ? 4.552 -13.931 -1.620 1.00 72.50 150 PHE A O 1
ATOM 1163 N N . GLN A 1 151 ? 2.419 -14.481 -1.179 1.00 67.88 151 GLN A N 1
ATOM 1164 C CA . GLN A 1 151 ? 2.760 -15.293 -0.017 1.00 67.88 151 GLN A CA 1
ATOM 1165 C C . GLN A 1 151 ? 3.532 -16.553 -0.425 1.00 67.88 151 GLN A C 1
ATOM 1167 O O . GLN A 1 151 ? 4.569 -16.836 0.167 1.00 67.88 151 GLN A O 1
ATOM 1172 N N . THR A 1 152 ? 3.079 -17.294 -1.438 1.00 78.44 152 THR A N 1
ATOM 1173 C CA . THR A 1 152 ? 3.749 -18.542 -1.841 1.00 78.44 152 THR A CA 1
ATOM 1174 C C . THR A 1 152 ? 5.145 -18.309 -2.413 1.00 78.44 152 THR A C 1
ATOM 1176 O O . THR A 1 152 ? 6.035 -19.122 -2.180 1.00 78.44 152 THR A O 1
ATOM 1179 N N . ASN A 1 153 ? 5.353 -17.202 -3.131 1.00 82.06 153 ASN A N 1
ATOM 1180 C CA . ASN A 1 153 ? 6.611 -16.932 -3.828 1.00 82.06 153 ASN A CA 1
ATOM 1181 C C . ASN A 1 153 ? 7.640 -16.207 -2.953 1.00 82.06 153 ASN A C 1
ATOM 1183 O O . ASN A 1 153 ? 8.838 -16.410 -3.137 1.00 82.06 153 ASN A O 1
ATOM 1187 N N . LEU A 1 154 ? 7.202 -15.351 -2.020 1.00 78.12 154 LEU A N 1
ATOM 1188 C CA . LEU A 1 154 ? 8.108 -14.525 -1.211 1.00 78.12 154 LEU A CA 1
ATOM 1189 C C . LEU A 1 154 ? 8.282 -15.010 0.231 1.00 78.12 154 LEU A C 1
ATOM 1191 O O . LEU A 1 154 ? 9.227 -14.578 0.891 1.00 78.12 154 LEU A O 1
ATOM 1195 N N . VAL A 1 155 ? 7.409 -15.892 0.731 1.00 78.81 155 VAL A N 1
ATOM 1196 C CA . VAL A 1 155 ? 7.434 -16.357 2.127 1.00 78.81 155 VAL A CA 1
ATOM 1197 C C . VAL A 1 155 ? 7.813 -17.842 2.182 1.00 78.81 155 VAL A C 1
ATOM 1199 O O . VAL A 1 155 ? 6.936 -18.701 2.266 1.00 78.81 155 VAL A O 1
ATOM 1202 N N . PRO A 1 156 ? 9.118 -18.181 2.186 1.00 78.56 156 PRO A N 1
ATOM 1203 C CA . PRO A 1 156 ? 9.564 -19.575 2.256 1.00 78.56 156 PRO A CA 1
ATOM 1204 C C . PRO A 1 156 ? 9.242 -20.227 3.608 1.00 78.56 156 PRO A C 1
ATOM 1206 O O . PRO A 1 156 ? 9.054 -21.437 3.693 1.00 78.56 156 PRO A O 1
ATOM 1209 N N . TYR A 1 157 ? 9.166 -19.425 4.676 1.00 79.31 157 TYR A N 1
ATOM 1210 C CA . TYR A 1 157 ? 8.825 -19.882 6.019 1.00 79.31 157 TYR A CA 1
ATOM 1211 C C . TYR A 1 157 ? 7.829 -18.923 6.676 1.00 79.31 157 TYR A C 1
ATOM 1213 O O . TYR A 1 157 ? 8.053 -17.714 6.627 1.00 79.31 157 TYR A O 1
ATOM 1221 N N . PRO A 1 158 ? 6.811 -19.415 7.412 1.00 71.75 158 PRO A N 1
ATOM 1222 C CA . PRO A 1 158 ? 5.789 -18.558 8.024 1.00 71.75 158 PRO A CA 1
ATOM 1223 C C . PRO A 1 158 ? 6.333 -17.461 8.952 1.00 71.75 158 PRO A C 1
ATOM 1225 O O . PRO A 1 158 ? 5.728 -16.403 9.085 1.00 71.75 158 PRO A O 1
ATOM 1228 N N . ARG A 1 159 ? 7.487 -17.681 9.598 1.00 73.75 159 ARG A N 1
ATOM 1229 C CA . ARG A 1 159 ? 8.121 -16.684 10.484 1.00 73.75 159 ARG A CA 1
ATOM 1230 C C . ARG A 1 159 ? 8.914 -15.605 9.737 1.00 73.75 159 ARG A C 1
ATOM 1232 O O . ARG A 1 159 ? 9.247 -14.592 10.340 1.00 73.75 159 ARG A O 1
ATOM 1239 N N . ILE A 1 160 ? 9.222 -15.815 8.458 1.00 77.19 160 ILE A N 1
ATOM 1240 C CA . ILE A 1 160 ? 10.047 -14.927 7.631 1.00 77.19 160 ILE A CA 1
ATOM 1241 C C . ILE A 1 160 ? 9.166 -14.358 6.513 1.00 77.19 160 ILE A C 1
ATOM 1243 O O . ILE A 1 160 ? 9.306 -14.708 5.347 1.00 77.19 160 ILE A O 1
ATOM 1247 N N . HIS A 1 161 ? 8.217 -13.503 6.897 1.00 76.12 161 HIS A N 1
ATOM 1248 C CA . HIS A 1 161 ? 7.241 -12.874 5.994 1.00 76.12 161 HIS A CA 1
ATOM 1249 C C . HIS A 1 161 ? 7.415 -11.347 5.896 1.00 76.12 161 HIS A C 1
ATOM 1251 O O . HIS A 1 161 ? 6.508 -10.634 5.471 1.00 76.12 161 HIS A O 1
ATOM 1257 N N . PHE A 1 162 ? 8.578 -10.828 6.305 1.00 78.12 162 PHE A N 1
ATOM 1258 C CA . PHE A 1 162 ? 8.913 -9.409 6.196 1.00 78.12 162 PHE A CA 1
ATOM 1259 C C . PHE A 1 162 ? 9.580 -9.138 4.849 1.00 78.12 162 PHE A C 1
ATOM 1261 O O . PHE A 1 162 ? 10.703 -9.575 4.602 1.00 78.12 162 PHE A O 1
ATOM 1268 N N . MET A 1 163 ? 8.878 -8.415 3.981 1.00 77.50 163 MET A N 1
ATOM 1269 C CA . MET A 1 163 ? 9.355 -8.071 2.645 1.00 77.50 163 MET A CA 1
ATOM 1270 C C . MET A 1 163 ? 10.045 -6.706 2.648 1.00 77.50 163 MET A C 1
ATOM 1272 O O . MET A 1 163 ? 9.585 -5.764 3.294 1.00 77.50 163 MET A O 1
ATOM 1276 N N . LEU A 1 164 ? 11.134 -6.595 1.889 1.00 82.56 164 LEU A N 1
ATOM 1277 C CA . LEU A 1 164 ? 11.791 -5.327 1.602 1.00 82.56 164 LEU A CA 1
ATOM 1278 C C . LEU A 1 164 ? 11.261 -4.774 0.278 1.00 82.56 164 LEU A C 1
ATOM 1280 O O . LEU A 1 164 ? 11.417 -5.412 -0.761 1.00 82.56 164 LEU A O 1
ATOM 1284 N N . SER A 1 165 ? 10.676 -3.578 0.310 1.00 85.00 165 SER A N 1
ATOM 1285 C CA . SER A 1 165 ? 10.224 -2.889 -0.901 1.00 85.00 165 SER A CA 1
ATOM 1286 C C . SER A 1 165 ? 11.305 -1.956 -1.441 1.00 85.00 165 SER A C 1
ATOM 1288 O O . SER A 1 165 ? 11.924 -1.200 -0.688 1.00 85.00 165 SER A O 1
ATOM 1290 N N . SER A 1 166 ? 11.472 -1.959 -2.760 1.00 87.31 166 SER A N 1
ATOM 1291 C CA . SER A 1 166 ? 12.278 -0.992 -3.503 1.00 87.31 166 SER A CA 1
ATOM 1292 C C . SER A 1 166 ? 11.432 -0.363 -4.599 1.00 87.31 166 SER A C 1
ATOM 1294 O O . SER A 1 166 ? 10.512 -1.003 -5.115 1.00 87.31 166 SER A O 1
ATOM 1296 N N . TYR A 1 167 ? 11.721 0.889 -4.940 1.00 87.50 167 TYR A N 1
ATOM 1297 C CA . TYR A 1 167 ? 11.012 1.597 -5.996 1.00 87.50 167 TYR A CA 1
ATOM 1298 C C . TYR A 1 167 ? 11.984 2.323 -6.919 1.00 87.50 167 TYR A C 1
ATOM 1300 O O . TYR A 1 167 ? 12.831 3.101 -6.475 1.00 87.50 167 TYR A O 1
ATOM 1308 N N . ALA A 1 168 ? 11.829 2.090 -8.218 1.00 87.12 168 ALA A N 1
ATOM 1309 C CA . ALA A 1 168 ? 12.574 2.769 -9.261 1.00 87.12 168 ALA A CA 1
ATOM 1310 C C . ALA A 1 168 ? 11.680 2.971 -10.500 1.00 87.12 168 ALA A C 1
ATOM 1312 O O . ALA A 1 168 ? 10.868 2.093 -10.800 1.00 87.12 168 ALA A O 1
ATOM 1313 N N . PRO A 1 169 ? 11.835 4.088 -11.233 1.00 86.50 169 PRO A N 1
ATOM 1314 C CA . PRO A 1 169 ? 12.672 5.248 -10.909 1.00 86.50 169 PRO A CA 1
ATOM 1315 C C . PRO A 1 169 ? 11.991 6.201 -9.904 1.00 86.50 169 PRO A C 1
ATOM 1317 O O . PRO A 1 169 ? 10.787 6.450 -9.970 1.00 86.50 169 PRO A O 1
ATOM 1320 N N . ALA A 1 170 ? 12.769 6.766 -8.975 1.00 81.81 170 ALA A N 1
ATOM 1321 C CA . ALA A 1 170 ? 12.314 7.776 -8.012 1.00 81.81 170 ALA A CA 1
ATOM 1322 C C . ALA A 1 170 ? 12.948 9.137 -8.338 1.00 81.81 170 ALA A C 1
ATOM 1324 O O . ALA A 1 170 ? 13.955 9.525 -7.745 1.00 81.81 170 ALA A O 1
ATOM 1325 N N . ILE A 1 171 ? 12.363 9.837 -9.308 1.00 82.38 171 ILE A N 1
ATOM 1326 C CA . ILE A 1 171 ? 12.898 11.083 -9.871 1.00 82.38 171 ILE A CA 1
ATOM 1327 C C . ILE A 1 171 ? 11.950 12.268 -9.670 1.00 82.38 171 ILE A C 1
ATOM 1329 O O . ILE A 1 171 ? 10.746 12.093 -9.468 1.00 82.38 171 ILE A O 1
ATOM 1333 N N . SER A 1 172 ? 12.498 13.486 -9.708 1.00 79.12 172 SER A N 1
ATOM 1334 C CA . SER A 1 172 ? 11.701 14.713 -9.656 1.00 79.12 172 SER A CA 1
ATOM 1335 C C . SER A 1 172 ? 10.917 14.923 -10.957 1.00 79.12 172 SER A C 1
ATOM 1337 O O . SER A 1 172 ? 11.319 14.468 -12.029 1.00 79.12 172 SER A O 1
ATOM 1339 N N . ALA A 1 173 ? 9.794 15.640 -10.868 1.00 76.00 173 ALA A N 1
ATOM 1340 C CA . ALA A 1 173 ? 8.934 15.905 -12.024 1.00 76.00 173 ALA A CA 1
ATOM 1341 C C . ALA A 1 173 ? 9.656 16.684 -13.140 1.00 76.00 173 ALA A C 1
ATOM 1343 O O . ALA A 1 173 ? 9.371 16.476 -14.312 1.00 76.00 173 ALA A O 1
ATOM 1344 N N . GLU A 1 174 ? 10.615 17.539 -12.780 1.00 75.19 174 GLU A N 1
ATOM 1345 C CA . GLU A 1 174 ? 11.408 18.330 -13.728 1.00 75.19 174 GLU A CA 1
ATOM 1346 C C . GLU A 1 174 ? 12.383 17.459 -14.531 1.00 75.19 174 GLU A C 1
ATOM 1348 O O . GLU A 1 174 ? 12.531 17.639 -15.737 1.00 75.19 174 GLU A O 1
ATOM 1353 N N . LYS A 1 175 ? 13.004 16.463 -13.885 1.00 75.75 175 LYS A N 1
ATOM 1354 C CA . LYS A 1 175 ? 13.939 15.534 -14.542 1.00 75.75 175 LYS A CA 1
ATOM 1355 C C . LYS A 1 175 ? 13.223 14.474 -15.379 1.00 75.75 175 LYS A C 1
ATOM 1357 O O . LYS A 1 175 ? 13.765 14.014 -16.379 1.00 75.75 175 LYS A O 1
ATOM 1362 N N . ALA A 1 176 ? 11.981 14.144 -15.025 1.00 74.62 176 ALA A N 1
ATOM 1363 C CA . ALA A 1 176 ? 11.178 13.141 -15.726 1.00 74.62 176 ALA A CA 1
ATOM 1364 C C . ALA A 1 176 ? 10.895 13.475 -17.196 1.00 74.62 176 ALA A C 1
ATOM 1366 O O . ALA A 1 176 ? 10.696 12.566 -17.994 1.00 74.62 176 ALA A O 1
ATOM 1367 N N . CYS A 1 177 ? 10.891 14.757 -17.570 1.00 68.94 177 CYS A N 1
ATOM 1368 C CA . CYS A 1 177 ? 10.665 15.174 -18.954 1.00 68.94 177 CYS A CA 1
ATOM 1369 C C . CYS A 1 177 ? 11.891 14.983 -19.860 1.00 68.94 177 CYS A C 1
ATOM 1371 O O . CYS A 1 177 ? 11.744 14.988 -21.081 1.00 68.94 177 CYS A O 1
ATOM 1373 N N . HIS A 1 178 ? 13.090 14.856 -19.284 1.00 72.06 178 HIS A N 1
ATOM 1374 C CA . HIS A 1 178 ? 14.351 14.879 -20.028 1.00 72.06 178 HIS A CA 1
ATOM 1375 C C . HIS A 1 178 ? 15.066 13.527 -20.071 1.00 72.06 178 HIS A C 1
ATOM 1377 O O . HIS A 1 178 ? 15.899 13.315 -20.950 1.00 72.06 178 HIS A O 1
ATOM 1383 N N . GLU A 1 179 ? 14.731 12.610 -19.164 1.00 73.56 179 GLU A N 1
ATOM 1384 C CA . GLU A 1 179 ? 15.384 11.308 -19.048 1.00 73.56 179 GLU A CA 1
ATOM 1385 C C . GLU A 1 179 ? 14.421 10.180 -19.440 1.00 73.56 179 GLU A C 1
ATOM 1387 O O . GLU A 1 179 ? 13.342 10.026 -18.866 1.00 73.56 179 GLU A O 1
ATOM 1392 N N . GLN A 1 180 ? 14.820 9.374 -20.427 1.00 72.25 180 GLN A N 1
ATOM 1393 C CA . GLN A 1 180 ? 14.201 8.080 -20.702 1.00 72.25 180 GLN A CA 1
ATOM 1394 C C . GLN A 1 180 ? 15.054 6.997 -20.054 1.00 72.25 180 GLN A C 1
ATOM 1396 O O . GLN A 1 180 ? 16.265 6.968 -20.257 1.00 72.25 180 GLN A O 1
ATOM 1401 N N . PHE A 1 181 ? 14.421 6.106 -19.296 1.00 80.88 181 PHE A N 1
ATOM 1402 C CA . PHE A 1 181 ? 15.113 4.999 -18.646 1.00 80.88 181 PHE A CA 1
ATOM 1403 C C . PHE A 1 181 ? 14.830 3.700 -19.383 1.00 80.88 181 PHE A C 1
ATOM 1405 O O . PHE A 1 181 ? 13.674 3.362 -19.651 1.00 80.88 181 PHE A O 1
ATOM 1412 N N . SER A 1 182 ? 15.885 2.946 -19.662 1.00 88.19 182 SER A N 1
ATOM 1413 C CA . SER A 1 182 ? 15.758 1.577 -20.144 1.00 88.19 182 SER A CA 1
ATOM 1414 C C . SER A 1 182 ? 15.317 0.633 -19.019 1.00 88.19 182 SER A C 1
ATOM 1416 O O . SER A 1 182 ? 15.557 0.869 -17.831 1.00 88.19 182 SER A O 1
ATOM 1418 N N . VAL A 1 183 ? 14.713 -0.498 -19.395 1.00 89.56 183 VAL A N 1
ATOM 1419 C CA . VAL A 1 183 ? 14.322 -1.557 -18.445 1.00 89.56 183 VAL A CA 1
ATOM 1420 C C . VAL A 1 183 ? 15.528 -2.033 -17.627 1.00 89.56 183 VAL A C 1
ATOM 1422 O O . VAL A 1 183 ? 15.405 -2.272 -16.425 1.00 89.56 183 VAL A O 1
ATOM 1425 N N . ALA A 1 184 ? 16.706 -2.126 -18.249 1.00 88.75 184 ALA A N 1
ATOM 1426 C CA . ALA A 1 184 ? 17.938 -2.548 -17.590 1.00 88.75 184 ALA A CA 1
ATOM 1427 C C . ALA A 1 184 ? 18.393 -1.561 -16.505 1.00 88.75 184 ALA A C 1
ATOM 1429 O O . ALA A 1 184 ? 18.710 -1.981 -15.392 1.00 88.75 184 ALA A O 1
ATOM 1430 N N . GLU A 1 185 ? 18.373 -0.259 -16.794 1.00 88.50 185 GLU A N 1
ATOM 1431 C CA . GLU A 1 185 ? 18.746 0.779 -15.826 1.00 88.50 185 GLU A CA 1
ATOM 1432 C C . GLU A 1 185 ? 17.799 0.787 -14.629 1.00 88.50 185 GLU A C 1
ATOM 1434 O O . GLU A 1 185 ? 18.262 0.698 -13.495 1.00 88.50 185 GLU A O 1
ATOM 1439 N N . ILE A 1 186 ? 16.481 0.780 -14.867 1.00 90.38 186 ILE A N 1
ATOM 1440 C CA . ILE A 1 186 ? 15.480 0.751 -13.787 1.00 90.38 186 ILE A CA 1
ATOM 1441 C C . ILE A 1 186 ? 15.678 -0.485 -12.905 1.00 90.38 186 ILE A C 1
ATOM 1443 O O . ILE A 1 186 ? 15.635 -0.388 -11.677 1.00 90.38 186 ILE A O 1
ATOM 1447 N N . THR A 1 187 ? 15.923 -1.643 -13.526 1.00 90.69 187 THR A N 1
ATOM 1448 C CA . THR A 1 187 ? 16.155 -2.902 -12.807 1.00 90.69 187 THR A CA 1
ATOM 1449 C C . THR A 1 187 ? 17.391 -2.804 -11.921 1.00 90.69 187 THR A C 1
ATOM 1451 O O . THR A 1 187 ? 17.335 -3.173 -10.753 1.00 90.69 187 THR A O 1
ATOM 1454 N N . ASN A 1 188 ? 18.494 -2.255 -12.432 1.00 88.12 188 ASN A N 1
ATOM 1455 C CA . ASN A 1 188 ? 19.721 -2.087 -11.657 1.00 88.12 188 ASN A CA 1
ATOM 1456 C C . ASN A 1 188 ? 19.539 -1.100 -10.499 1.00 88.12 188 ASN A C 1
ATOM 1458 O O . ASN A 1 188 ? 19.910 -1.420 -9.366 1.00 88.12 188 ASN A O 1
ATOM 1462 N N . THR A 1 189 ? 18.899 0.044 -10.756 1.00 87.62 189 THR A N 1
ATOM 1463 C CA . THR A 1 189 ? 18.581 1.051 -9.737 1.00 87.62 189 THR A CA 1
ATOM 1464 C C . THR A 1 189 ? 17.683 0.485 -8.638 1.00 87.62 189 THR A C 1
ATOM 1466 O O . THR A 1 189 ? 17.882 0.794 -7.467 1.00 87.62 189 THR A O 1
ATOM 1469 N N . ALA A 1 190 ? 16.741 -0.408 -8.962 1.00 88.06 190 ALA A N 1
ATOM 1470 C CA . ALA A 1 190 ? 15.889 -1.049 -7.959 1.00 88.06 190 ALA A CA 1
ATOM 1471 C C . ALA A 1 190 ? 16.683 -1.873 -6.926 1.00 88.06 190 ALA A C 1
ATOM 1473 O O . ALA A 1 190 ? 16.234 -2.031 -5.792 1.00 88.06 190 ALA A O 1
ATOM 1474 N N . PHE A 1 191 ? 17.875 -2.367 -7.267 1.00 87.06 191 PHE A N 1
ATOM 1475 C CA . PHE A 1 191 ? 18.741 -3.078 -6.324 1.00 87.06 191 PHE A CA 1
ATOM 1476 C C . PHE A 1 191 ? 19.791 -2.186 -5.651 1.00 87.06 191 PHE A C 1
ATOM 1478 O O . PHE A 1 191 ? 20.598 -2.688 -4.861 1.00 87.06 191 PHE A O 1
ATOM 1485 N N . GLU A 1 192 ? 19.820 -0.888 -5.947 1.00 84.56 192 GLU A N 1
ATOM 1486 C CA . GLU A 1 192 ? 20.689 0.037 -5.235 1.00 84.56 192 GLU A CA 1
ATOM 1487 C C . GLU A 1 192 ? 20.134 0.348 -3.837 1.00 84.56 192 GLU A C 1
ATOM 1489 O O . GLU A 1 192 ? 18.928 0.542 -3.667 1.00 84.56 192 GLU A O 1
ATOM 1494 N N . PRO A 1 193 ? 20.993 0.500 -2.811 1.00 82.06 193 PRO A N 1
ATOM 1495 C CA . PRO A 1 193 ? 20.529 0.868 -1.471 1.00 82.06 193 PRO A CA 1
ATOM 1496 C C . PRO A 1 193 ? 19.897 2.268 -1.389 1.00 82.06 193 PRO A C 1
ATOM 1498 O O . PRO A 1 193 ? 19.319 2.621 -0.365 1.00 82.06 193 PRO A O 1
ATOM 1501 N N . SER A 1 194 ? 20.063 3.099 -2.421 1.00 80.38 194 SER A N 1
ATOM 1502 C CA . SER A 1 194 ? 19.461 4.433 -2.557 1.00 80.38 194 SER A CA 1
ATOM 1503 C C . SER A 1 194 ? 17.946 4.371 -2.785 1.00 80.38 194 SER A C 1
ATOM 1505 O O . SER A 1 194 ? 17.236 5.254 -2.303 1.00 80.38 194 SER A O 1
ATOM 1507 N N . SER A 1 195 ? 17.466 3.325 -3.463 1.00 84.25 195 SER A N 1
ATOM 1508 C CA . SER A 1 195 ? 16.059 3.124 -3.839 1.00 84.25 195 SER A CA 1
ATOM 1509 C C . SER A 1 195 ? 15.266 2.247 -2.867 1.00 84.25 195 SER A C 1
ATOM 1511 O O . SER A 1 195 ? 14.046 2.119 -2.991 1.00 84.25 195 SER A O 1
ATOM 1513 N N . MET A 1 196 ? 15.941 1.664 -1.874 1.00 83.38 196 MET A N 1
ATOM 1514 C CA . MET A 1 196 ? 15.307 0.839 -0.849 1.00 83.38 196 MET A CA 1
ATOM 1515 C C . MET A 1 196 ? 14.435 1.688 0.082 1.00 83.38 196 MET A C 1
ATOM 1517 O O . MET A 1 196 ? 14.861 2.720 0.604 1.00 83.38 196 MET A O 1
ATOM 1521 N N . MET A 1 197 ? 13.213 1.216 0.345 1.00 80.19 197 MET A N 1
ATOM 1522 C CA . MET A 1 197 ? 12.262 1.893 1.237 1.00 80.19 197 MET A CA 1
ATOM 1523 C C . MET A 1 197 ? 12.564 1.652 2.721 1.00 80.19 197 MET A C 1
ATOM 1525 O O . MET A 1 197 ? 12.047 2.368 3.580 1.00 80.19 197 MET A O 1
ATOM 1529 N N . ALA A 1 198 ? 13.418 0.673 3.031 1.00 78.19 198 ALA A N 1
ATOM 1530 C CA . ALA A 1 198 ? 13.971 0.473 4.362 1.00 78.19 198 ALA A CA 1
ATOM 1531 C C . ALA A 1 198 ? 15.465 0.797 4.369 1.00 78.19 198 ALA A C 1
ATOM 1533 O O . ALA A 1 198 ? 16.188 0.562 3.400 1.00 78.19 198 ALA A O 1
ATOM 1534 N N . LYS A 1 199 ? 15.943 1.317 5.501 1.00 75.62 199 LYS A N 1
ATOM 1535 C CA . LYS A 1 199 ? 17.362 1.597 5.704 1.00 75.62 199 LYS A CA 1
ATOM 1536 C C . LYS A 1 199 ? 18.108 0.299 6.012 1.00 75.62 199 LYS A C 1
ATOM 1538 O O . LYS A 1 199 ? 18.423 0.003 7.158 1.00 75.62 199 LYS A O 1
ATOM 1543 N N . CYS A 1 200 ? 18.403 -0.456 4.969 1.00 75.31 200 CYS A N 1
ATOM 1544 C CA . CYS A 1 200 ? 19.243 -1.640 5.017 1.00 75.31 200 CYS A CA 1
ATOM 1545 C C . CYS A 1 200 ? 20.178 -1.635 3.810 1.00 75.31 200 CYS A C 1
ATOM 1547 O O . CYS A 1 200 ? 19.801 -1.180 2.730 1.00 75.31 200 CYS A O 1
ATOM 1549 N N . ASP A 1 201 ? 21.400 -2.132 3.992 1.00 78.19 201 ASP A N 1
ATOM 1550 C CA . ASP A 1 201 ? 22.261 -2.418 2.849 1.00 78.19 201 ASP A CA 1
ATOM 1551 C C . ASP A 1 201 ? 21.993 -3.860 2.400 1.00 78.19 201 ASP A C 1
ATOM 1553 O O . ASP A 1 201 ? 22.330 -4.787 3.144 1.00 78.19 201 ASP A O 1
ATOM 1557 N N . PRO A 1 202 ? 21.377 -4.076 1.224 1.00 77.69 202 PRO A N 1
ATOM 1558 C CA . PRO A 1 202 ? 21.089 -5.416 0.725 1.00 77.69 202 PRO A CA 1
ATOM 1559 C C . PRO A 1 202 ? 22.344 -6.269 0.509 1.00 77.69 202 PRO A C 1
ATOM 1561 O O . PRO A 1 202 ? 22.235 -7.487 0.439 1.00 77.69 202 PRO A O 1
ATOM 1564 N N . ARG A 1 203 ? 23.529 -5.650 0.415 1.00 80.06 203 ARG A N 1
ATOM 1565 C CA . ARG A 1 203 ? 24.805 -6.349 0.209 1.00 80.06 203 ARG A CA 1
ATOM 1566 C C . ARG A 1 203 ? 25.280 -7.134 1.427 1.00 80.06 203 ARG A C 1
ATOM 1568 O O . ARG A 1 203 ? 26.045 -8.075 1.282 1.00 80.06 203 ARG A O 1
ATOM 1575 N N . HIS A 1 204 ? 24.826 -6.774 2.625 1.00 82.44 204 HIS A N 1
ATOM 1576 C CA . HIS A 1 204 ? 25.181 -7.495 3.852 1.00 82.44 204 HIS A CA 1
ATOM 1577 C C . HIS A 1 204 ? 24.255 -8.691 4.135 1.00 82.44 204 HIS A C 1
ATOM 1579 O O . HIS A 1 204 ? 24.312 -9.271 5.218 1.00 82.44 204 HIS A O 1
ATOM 1585 N N . GLY A 1 205 ? 23.381 -9.051 3.194 1.00 82.31 205 GLY A N 1
ATOM 1586 C CA . GLY A 1 205 ? 22.451 -10.166 3.319 1.00 82.31 205 GLY A CA 1
ATOM 1587 C C . GLY A 1 205 ? 22.355 -10.976 2.033 1.00 82.31 205 GLY A C 1
ATOM 1588 O O . GLY A 1 205 ? 23.030 -10.702 1.047 1.00 82.31 205 GLY A O 1
ATOM 1589 N N . LYS A 1 206 ? 21.491 -11.992 2.049 1.00 84.00 206 LYS A N 1
ATOM 1590 C CA . LYS A 1 206 ? 21.164 -12.794 0.868 1.00 84.00 206 LYS A CA 1
ATOM 1591 C C . LYS A 1 206 ? 19.680 -12.674 0.563 1.00 84.00 206 LYS A C 1
ATOM 1593 O O . LYS A 1 206 ? 18.851 -12.699 1.473 1.00 84.00 206 LYS A O 1
ATOM 1598 N N . TYR A 1 207 ? 19.349 -12.571 -0.717 1.00 84.75 207 TYR A N 1
ATOM 1599 C CA . TYR A 1 207 ? 17.966 -12.616 -1.174 1.00 84.75 207 TYR A CA 1
ATOM 1600 C C . TYR A 1 207 ? 17.479 -14.066 -1.165 1.00 84.75 207 TYR A C 1
ATOM 1602 O O . TYR A 1 207 ? 18.088 -14.927 -1.791 1.00 84.75 207 TYR A O 1
ATOM 1610 N N . MET A 1 208 ? 16.386 -14.338 -0.450 1.00 85.38 208 MET A N 1
ATOM 1611 C CA . MET A 1 208 ? 15.717 -15.648 -0.488 1.00 85.38 208 MET A CA 1
ATOM 1612 C C . MET A 1 208 ? 14.743 -15.741 -1.662 1.00 85.38 208 MET A C 1
ATOM 1614 O O . MET A 1 208 ? 14.639 -16.777 -2.305 1.00 85.38 208 MET A O 1
ATOM 1618 N N . ALA A 1 209 ? 14.043 -14.642 -1.933 1.00 83.94 209 ALA A N 1
ATOM 1619 C CA . ALA A 1 209 ? 13.114 -14.493 -3.036 1.00 83.94 209 ALA A CA 1
ATOM 1620 C C . ALA A 1 209 ? 13.079 -13.021 -3.463 1.00 83.94 209 ALA A C 1
ATOM 1622 O O . ALA A 1 209 ? 13.347 -12.123 -2.660 1.00 83.94 209 ALA A O 1
ATOM 1623 N N . CYS A 1 210 ? 12.762 -12.773 -4.730 1.00 85.50 210 CYS A N 1
ATOM 1624 C CA . CYS A 1 210 ? 12.600 -11.433 -5.275 1.00 85.50 210 CYS A CA 1
ATOM 1625 C C . CYS A 1 210 ? 11.452 -11.444 -6.284 1.00 85.50 210 CYS A C 1
ATOM 1627 O O . CYS A 1 210 ? 11.333 -12.370 -7.082 1.00 85.50 210 CYS A O 1
ATOM 1629 N N . CYS A 1 211 ? 10.620 -10.408 -6.244 1.00 85.62 211 CYS A N 1
ATOM 1630 C CA . CYS A 1 211 ? 9.558 -10.178 -7.210 1.00 85.62 211 CYS A CA 1
ATOM 1631 C C . CYS A 1 211 ? 9.754 -8.780 -7.800 1.00 85.62 211 CYS A C 1
ATOM 1633 O O . CYS A 1 211 ? 9.873 -7.805 -7.056 1.00 85.62 211 CYS A O 1
ATOM 1635 N N . LEU A 1 212 ? 9.815 -8.694 -9.128 1.00 87.31 212 LEU A N 1
ATOM 1636 C CA . LEU A 1 212 ? 9.975 -7.442 -9.861 1.00 87.31 212 LEU A CA 1
ATOM 1637 C C . LEU A 1 212 ? 8.682 -7.152 -10.622 1.00 87.31 212 LEU A C 1
ATOM 1639 O O . LEU A 1 212 ? 8.313 -7.875 -11.543 1.00 87.31 212 LEU A O 1
ATOM 1643 N N . MET A 1 213 ? 7.997 -6.086 -10.213 1.00 86.62 213 MET A N 1
ATOM 1644 C CA . MET A 1 213 ? 6.712 -5.673 -10.775 1.00 86.62 213 MET A CA 1
ATOM 1645 C C . MET A 1 213 ? 6.931 -4.501 -11.734 1.00 86.62 213 MET A C 1
ATOM 1647 O O . MET A 1 213 ? 6.985 -3.344 -11.313 1.00 86.62 213 MET A O 1
ATOM 1651 N N . TYR A 1 214 ? 7.078 -4.801 -13.024 1.00 88.31 214 TYR A N 1
ATOM 1652 C CA . TYR A 1 214 ? 7.233 -3.786 -14.066 1.00 88.31 214 TYR A CA 1
ATOM 1653 C C . TYR A 1 214 ? 5.879 -3.206 -14.479 1.00 88.31 214 TYR A C 1
ATOM 1655 O O . TYR A 1 214 ? 4.872 -3.912 -14.532 1.00 88.31 214 TYR A O 1
ATOM 1663 N N . ARG A 1 215 ? 5.853 -1.910 -14.801 1.00 85.12 215 ARG A N 1
ATOM 1664 C CA . ARG A 1 215 ? 4.649 -1.227 -15.279 1.00 85.12 215 ARG A CA 1
ATOM 1665 C C . ARG A 1 215 ? 4.998 -0.238 -16.385 1.00 85.12 215 ARG A C 1
ATOM 1667 O O . ARG A 1 215 ? 5.933 0.538 -16.231 1.00 85.12 215 ARG A O 1
ATOM 1674 N N . GLY A 1 216 ? 4.195 -0.227 -17.447 1.00 85.44 216 GLY A N 1
ATOM 1675 C CA . GLY A 1 216 ? 4.379 0.642 -18.609 1.00 85.44 216 GLY A CA 1
ATOM 1676 C C . GLY A 1 216 ? 4.612 -0.164 -19.882 1.00 85.44 216 GLY A C 1
ATOM 1677 O O . GLY A 1 216 ? 4.268 -1.344 -19.936 1.00 85.44 216 GLY A O 1
ATOM 1678 N N . ASP A 1 217 ? 5.187 0.487 -20.890 1.00 84.44 217 ASP A N 1
ATOM 1679 C CA . ASP A 1 217 ? 5.600 -0.160 -22.134 1.00 84.44 217 ASP A CA 1
ATOM 1680 C C . ASP A 1 217 ? 6.896 -0.944 -21.897 1.00 84.44 217 ASP A C 1
ATOM 1682 O O . ASP A 1 217 ? 7.995 -0.391 -21.899 1.00 84.44 217 ASP A O 1
ATOM 1686 N N . VAL A 1 218 ? 6.746 -2.223 -21.556 1.00 86.00 218 VAL A N 1
ATOM 1687 C CA . VAL A 1 218 ? 7.852 -3.087 -21.147 1.00 86.00 218 VAL A CA 1
ATOM 1688 C C . VAL A 1 218 ? 7.803 -4.377 -21.949 1.00 86.00 218 VAL A C 1
ATOM 1690 O O . VAL A 1 218 ? 6.852 -5.154 -21.857 1.00 86.00 218 VAL A O 1
ATOM 1693 N N . VAL A 1 219 ? 8.864 -4.628 -22.714 1.00 88.75 219 VAL A N 1
ATOM 1694 C CA . VAL A 1 219 ? 8.998 -5.835 -23.529 1.00 88.75 219 VAL A CA 1
ATOM 1695 C C . VAL A 1 219 ? 9.529 -6.986 -22.658 1.00 88.75 219 VAL A C 1
ATOM 1697 O O . VAL A 1 219 ? 10.611 -6.859 -22.079 1.00 88.75 219 VAL A O 1
ATOM 1700 N N . PRO A 1 220 ? 8.847 -8.149 -22.587 1.00 86.81 220 PRO A N 1
ATOM 1701 C CA . PRO A 1 220 ? 9.274 -9.271 -21.738 1.00 86.81 220 PRO A CA 1
ATOM 1702 C C . PRO A 1 220 ? 10.697 -9.778 -22.018 1.00 86.81 220 PRO A C 1
ATOM 1704 O O . PRO A 1 220 ? 11.392 -10.242 -21.116 1.00 86.81 220 PRO A O 1
ATOM 1707 N N . LYS A 1 221 ? 11.159 -9.668 -23.269 1.00 88.94 221 LYS A N 1
ATOM 1708 C CA . LYS A 1 221 ? 12.527 -10.029 -23.665 1.00 88.94 221 LYS A CA 1
ATOM 1709 C C . LYS A 1 221 ? 13.576 -9.184 -22.935 1.00 88.94 221 LYS A C 1
ATOM 1711 O O . LYS A 1 221 ? 14.560 -9.734 -22.443 1.00 88.94 221 LYS A O 1
ATOM 1716 N N . ASP A 1 222 ? 13.345 -7.878 -22.844 1.00 89.81 222 ASP A N 1
ATOM 1717 C CA . ASP A 1 222 ? 14.281 -6.939 -22.225 1.00 89.81 222 ASP A CA 1
ATOM 1718 C C . ASP A 1 222 ? 14.285 -7.093 -20.704 1.00 89.81 222 ASP A C 1
ATOM 1720 O O . ASP A 1 222 ? 15.337 -6.992 -20.077 1.00 89.81 222 ASP A O 1
ATOM 1724 N N . VAL A 1 223 ? 13.132 -7.438 -20.119 1.00 88.81 223 VAL A N 1
ATOM 1725 C CA . VAL A 1 223 ? 13.029 -7.818 -18.702 1.00 88.81 223 VAL A CA 1
ATOM 1726 C C . VAL A 1 223 ? 13.891 -9.039 -18.410 1.00 88.81 223 VAL A C 1
ATOM 1728 O O . VAL A 1 223 ? 14.727 -8.992 -17.513 1.00 88.81 223 VAL A O 1
ATOM 1731 N N . ASN A 1 224 ? 13.748 -10.113 -19.189 1.00 88.31 224 ASN A N 1
ATOM 1732 C CA . ASN A 1 224 ? 14.534 -11.330 -18.979 1.00 88.31 224 ASN A CA 1
ATOM 1733 C C . ASN A 1 224 ? 16.042 -11.067 -19.102 1.00 88.31 224 ASN A C 1
ATOM 1735 O O . ASN A 1 224 ? 16.820 -11.581 -18.299 1.00 88.31 224 ASN A O 1
ATOM 1739 N N . ALA A 1 225 ? 16.457 -10.231 -20.059 1.00 89.38 225 ALA A N 1
ATOM 1740 C CA . ALA A 1 225 ? 17.852 -9.823 -20.200 1.00 89.38 225 ALA A CA 1
ATOM 1741 C C . ALA A 1 225 ? 18.338 -8.990 -18.998 1.00 89.38 225 ALA A C 1
ATOM 1743 O O . ALA A 1 225 ? 19.406 -9.266 -18.451 1.00 89.38 225 ALA A O 1
ATOM 1744 N N . ALA A 1 226 ? 17.551 -8.009 -18.548 1.00 88.94 226 ALA A N 1
ATOM 1745 C CA . ALA A 1 226 ? 17.873 -7.169 -17.395 1.00 88.94 226 ALA A CA 1
ATOM 1746 C C . ALA A 1 226 ? 17.993 -7.979 -16.096 1.00 88.94 226 ALA A C 1
ATOM 1748 O O . ALA A 1 226 ? 18.954 -7.813 -15.345 1.00 88.94 226 ALA A O 1
ATOM 1749 N N . VAL A 1 227 ? 17.054 -8.894 -15.857 1.00 87.50 227 VAL A N 1
ATOM 1750 C CA . VAL A 1 227 ? 17.051 -9.803 -14.704 1.00 87.50 227 VAL A CA 1
ATOM 1751 C C . VAL A 1 227 ? 18.272 -10.722 -14.745 1.00 87.50 227 VAL A C 1
ATOM 1753 O O . VAL A 1 227 ? 18.980 -10.839 -13.745 1.00 87.50 227 VAL A O 1
ATOM 1756 N N . ALA A 1 228 ? 18.580 -11.318 -15.900 1.00 86.06 228 ALA A N 1
ATOM 1757 C CA . ALA A 1 228 ? 19.758 -12.168 -16.054 1.00 86.06 228 ALA A CA 1
ATOM 1758 C C . ALA A 1 228 ? 21.063 -11.413 -15.752 1.00 86.06 228 ALA A C 1
ATOM 1760 O O . ALA A 1 228 ? 21.933 -11.954 -15.074 1.00 86.06 228 ALA A O 1
ATOM 1761 N N . MET A 1 229 ? 21.187 -10.154 -16.183 1.00 84.12 229 MET A N 1
ATOM 1762 C CA . MET A 1 229 ? 22.346 -9.318 -15.848 1.00 84.12 229 MET A CA 1
ATOM 1763 C C . MET A 1 229 ? 22.407 -8.988 -14.351 1.00 84.12 229 MET A C 1
ATOM 1765 O O . MET A 1 229 ? 23.459 -9.142 -13.731 1.00 84.12 229 MET A O 1
ATOM 1769 N N . ALA A 1 230 ? 21.282 -8.585 -13.754 1.00 78.75 230 ALA A N 1
ATOM 1770 C CA . ALA A 1 230 ? 21.222 -8.163 -12.356 1.00 78.75 230 ALA A CA 1
ATOM 1771 C C . ALA A 1 230 ? 21.524 -9.305 -11.369 1.00 78.75 230 ALA A C 1
ATOM 1773 O O . ALA A 1 230 ? 22.223 -9.086 -10.377 1.00 78.75 230 ALA A O 1
ATOM 1774 N N . PHE A 1 231 ? 21.029 -10.520 -11.634 1.00 73.94 231 PHE A N 1
ATOM 1775 C CA . PHE A 1 231 ? 21.296 -11.697 -10.797 1.00 73.94 231 PHE A CA 1
ATOM 1776 C C . PHE A 1 231 ? 22.592 -12.418 -11.180 1.00 73.94 231 PHE A C 1
ATOM 1778 O O . PHE A 1 231 ? 23.292 -12.911 -10.296 1.00 73.94 231 PHE A O 1
ATOM 1785 N N . GLY A 1 232 ? 22.955 -12.433 -12.466 1.00 61.31 232 GLY A N 1
ATOM 1786 C CA . GLY A 1 232 ? 24.186 -13.055 -12.958 1.00 61.31 232 GLY A CA 1
ATOM 1787 C C . GLY A 1 232 ? 25.462 -12.394 -12.433 1.00 61.31 232 GLY A C 1
ATOM 1788 O O . GLY A 1 232 ? 26.458 -13.081 -12.251 1.00 61.31 232 GLY A O 1
ATOM 1789 N N . GLN A 1 233 ? 25.428 -11.092 -12.125 1.00 52.62 233 GLN A N 1
ATOM 1790 C CA . GLN A 1 233 ? 26.553 -10.389 -11.492 1.00 52.62 233 GLN A CA 1
ATOM 1791 C C . GLN A 1 233 ? 26.586 -10.510 -9.959 1.00 52.62 233 GLN A C 1
ATOM 1793 O O . GLN A 1 233 ? 27.645 -10.332 -9.367 1.00 52.62 233 GLN A O 1
ATOM 1798 N N . LYS A 1 234 ? 25.449 -10.786 -9.300 1.00 51.28 234 LYS A N 1
ATOM 1799 C CA . LYS A 1 234 ? 25.307 -10.689 -7.830 1.00 51.28 234 LYS A CA 1
ATOM 1800 C C . LYS A 1 234 ? 25.271 -12.028 -7.088 1.00 51.28 234 LYS A C 1
ATOM 1802 O O . LYS A 1 234 ? 25.292 -12.027 -5.866 1.00 51.28 234 LYS A O 1
ATOM 1807 N N . LEU A 1 235 ? 25.196 -13.158 -7.795 1.00 42.16 235 LEU A N 1
ATOM 1808 C CA . LEU A 1 235 ? 25.247 -14.506 -7.199 1.00 42.16 235 LEU A CA 1
ATOM 1809 C C . LEU A 1 235 ? 26.674 -15.075 -7.084 1.00 42.16 235 LEU A C 1
ATOM 1811 O O . LEU A 1 235 ? 26.854 -16.145 -6.507 1.00 42.16 235 LEU A O 1
ATOM 1815 N N . THR A 1 236 ? 27.673 -14.380 -7.631 1.00 35.38 236 THR A N 1
ATOM 1816 C CA . THR A 1 236 ? 29.095 -14.763 -7.588 1.00 35.38 236 THR A CA 1
ATOM 1817 C C . THR A 1 236 ? 29.896 -14.107 -6.459 1.00 35.38 236 THR A C 1
ATOM 1819 O O . THR A 1 236 ? 31.079 -14.412 -6.332 1.00 35.38 236 THR A O 1
ATOM 1822 N N . GLU A 1 237 ? 29.273 -13.257 -5.634 1.00 32.53 237 GLU A N 1
ATOM 1823 C CA . GLU A 1 237 ? 29.878 -12.658 -4.428 1.00 32.53 237 GLU A CA 1
ATOM 1824 C C . GLU A 1 237 ? 29.201 -13.145 -3.138 1.00 32.53 237 GLU A C 1
ATOM 1826 O O . GLU A 1 237 ? 27.949 -13.219 -3.092 1.00 32.53 237 GLU A O 1
#

pLDDT: mean 72.39, std 14.54, range [32.53, 90.69]